Protein AF-R6M6C4-F1 (afdb_monomer_lite)

pLDDT: mean 79.67, std 14.78, range [31.53, 94.69]

Sequence (296 aa):
MKWSFASVGLIVLGLVGLSIIILFQNITTNNENDYYLLKEVTEASMIDAIDMDYYRESGELKIIKDKFVESFTRRFAESTVFASSNYTINYFDIMEEPPKVTVSINTGIGEYTIYQDTTDYHVANTLSAILEYYGKDGSKTSSSYIDGMPLVMKTFTKTYYSIPYSKDGKYSVKQPINLPEELEHKNIYDAQIFKVESKGSITEQGELLYALLNRDIDWTRSSTDSTNFNASNSGVDINNIQKNITVSNIKGRECLTADECRESDYWVEWDGTGNPGTVVLKLEITWRYKEYEYAE

Structure (mmCIF, N/CA/C/O backbone):
data_AF-R6M6C4-F1
#
_entry.id   AF-R6M6C4-F1
#
loop_
_atom_site.group_PDB
_atom_site.id
_atom_site.type_symbol
_atom_site.label_atom_id
_atom_site.label_alt_id
_atom_site.label_comp_id
_atom_site.label_asym_id
_atom_site.label_entity_id
_atom_site.label_seq_id
_atom_site.pdbx_PDB_ins_code
_atom_site.Cartn_x
_atom_site.Cartn_y
_atom_site.Cartn_z
_atom_site.occupancy
_atom_site.B_iso_or_equiv
_atom_site.auth_seq_id
_atom_site.auth_comp_id
_atom_site.auth_asym_id
_atom_site.auth_atom_id
_atom_site.pdbx_PDB_model_num
ATOM 1 N N . MET A 1 1 ? 47.928 33.437 -50.104 1.00 59.88 1 MET A N 1
ATOM 2 C CA . MET A 1 1 ? 46.940 32.353 -50.327 1.00 59.88 1 MET A CA 1
ATOM 3 C C . MET A 1 1 ? 47.113 31.150 -49.390 1.00 59.88 1 MET A C 1
ATOM 5 O O . MET A 1 1 ? 46.105 30.706 -48.869 1.00 59.88 1 MET A O 1
ATOM 9 N N . LYS A 1 2 ? 48.328 30.648 -49.090 1.00 59.25 2 LYS A N 1
ATOM 10 C CA . LYS A 1 2 ? 48.527 29.446 -48.236 1.00 59.25 2 LYS A CA 1
ATOM 11 C C . LYS A 1 2 ? 47.896 29.517 -46.830 1.00 59.25 2 LYS A C 1
ATOM 13 O O . LYS A 1 2 ? 47.289 28.552 -46.389 1.00 59.25 2 LYS A O 1
ATOM 18 N N . TRP A 1 3 ? 47.971 30.671 -46.167 1.00 67.50 3 TRP A N 1
ATOM 19 C CA . TRP A 1 3 ? 47.386 30.864 -44.832 1.00 67.50 3 TRP A CA 1
ATOM 20 C C . TRP A 1 3 ? 45.851 30.904 -44.826 1.00 67.50 3 TRP A C 1
ATOM 22 O O . TRP A 1 3 ? 45.235 30.503 -43.850 1.00 67.50 3 TRP A O 1
ATOM 32 N N . SER A 1 4 ? 45.229 31.309 -45.938 1.00 71.88 4 SER A N 1
ATOM 33 C CA . SER A 1 4 ? 43.767 31.341 -46.065 1.00 71.88 4 SER A CA 1
ATOM 34 C C . SER A 1 4 ? 43.177 29.931 -46.177 1.00 71.88 4 SER A C 1
ATOM 36 O O . SER A 1 4 ? 42.155 29.659 -45.556 1.00 71.88 4 SER A O 1
ATOM 38 N N . PHE A 1 5 ? 43.857 29.007 -46.866 1.00 75.69 5 PHE A N 1
ATOM 39 C CA . PHE A 1 5 ? 43.449 27.597 -46.910 1.00 75.69 5 PHE A CA 1
ATOM 40 C C . PHE A 1 5 ? 43.556 26.907 -45.544 1.00 75.69 5 PHE A C 1
ATOM 42 O O . PHE A 1 5 ? 42.688 26.113 -45.198 1.00 75.69 5 PHE A O 1
ATOM 49 N N . ALA A 1 6 ? 44.569 27.246 -44.740 1.00 77.69 6 ALA A N 1
ATOM 50 C CA . ALA A 1 6 ? 44.703 26.720 -43.381 1.00 77.69 6 ALA A CA 1
ATOM 51 C C . ALA A 1 6 ? 43.572 27.210 -42.456 1.00 77.69 6 ALA A C 1
ATOM 53 O O . ALA A 1 6 ? 43.001 26.417 -41.710 1.00 77.69 6 ALA A O 1
ATOM 54 N N . SER A 1 7 ? 43.198 28.492 -42.542 1.00 80.88 7 SER A N 1
ATOM 55 C CA . SER A 1 7 ? 42.077 29.045 -41.770 1.00 80.88 7 SER A CA 1
ATOM 56 C C . SER A 1 7 ? 40.732 28.428 -42.160 1.00 80.88 7 SER A C 1
ATOM 58 O O . SER A 1 7 ? 39.947 28.083 -41.283 1.00 80.88 7 SER A O 1
ATOM 60 N N . VAL A 1 8 ? 40.474 28.235 -43.458 1.00 83.69 8 VAL A N 1
ATOM 61 C CA . VAL A 1 8 ? 39.251 27.562 -43.932 1.00 83.69 8 VAL A CA 1
ATOM 62 C C . VAL A 1 8 ? 39.224 26.097 -43.484 1.00 83.69 8 VAL A C 1
ATOM 64 O O . VAL A 1 8 ? 38.193 25.628 -43.011 1.00 83.69 8 VAL A O 1
ATOM 67 N N . GLY A 1 9 ? 40.359 25.392 -43.547 1.00 83.31 9 GLY A N 1
ATOM 68 C CA . GLY A 1 9 ? 40.472 24.015 -43.058 1.00 83.31 9 GLY A CA 1
ATOM 69 C C . GLY A 1 9 ? 40.159 23.876 -41.564 1.00 83.31 9 GLY A C 1
ATOM 70 O O . GLY A 1 9 ? 39.451 22.950 -41.177 1.00 83.31 9 GLY A O 1
ATOM 71 N N . LEU A 1 10 ? 40.609 24.824 -40.734 1.00 86.06 10 LEU A N 1
ATOM 72 C CA . LEU A 1 10 ? 40.286 24.842 -39.301 1.00 86.06 10 LEU A CA 1
ATOM 73 C C . LEU A 1 10 ? 38.797 25.082 -39.026 1.00 86.06 10 LEU A C 1
ATOM 75 O O . LEU A 1 10 ? 38.242 24.447 -38.133 1.00 86.06 10 LEU A O 1
ATOM 79 N N . ILE A 1 11 ? 38.140 25.956 -39.794 1.00 87.50 11 ILE A N 1
ATOM 80 C CA . ILE A 1 11 ? 36.699 26.213 -39.645 1.00 87.50 11 ILE A CA 1
ATOM 81 C C . ILE A 1 11 ? 35.889 24.960 -39.996 1.00 87.50 11 ILE A C 1
ATOM 83 O O . ILE A 1 11 ? 34.997 24.578 -39.243 1.00 87.50 11 ILE A O 1
ATOM 87 N N . VAL A 1 12 ? 36.223 24.285 -41.100 1.00 85.94 12 VAL A N 1
ATOM 88 C CA . VAL A 1 12 ? 35.538 23.048 -41.510 1.00 85.94 12 VAL A CA 1
ATOM 89 C C . VAL A 1 12 ? 35.740 21.939 -40.476 1.00 85.94 12 VAL A C 1
ATOM 91 O O . VAL A 1 12 ? 34.775 21.278 -40.102 1.00 85.94 12 VAL A O 1
ATOM 94 N N . LEU A 1 13 ? 36.958 21.770 -39.952 1.00 86.12 13 LEU A N 1
ATOM 95 C CA . LEU A 1 13 ? 37.239 20.789 -38.899 1.00 86.12 13 LEU A CA 1
ATOM 96 C C . LEU A 1 13 ? 36.456 21.110 -37.616 1.00 86.12 13 LEU A C 1
ATOM 98 O O . LEU A 1 13 ? 35.888 20.207 -37.007 1.00 86.12 13 LEU A O 1
ATOM 102 N N . GLY A 1 14 ? 36.346 22.390 -37.249 1.00 87.44 14 GLY A N 1
ATOM 103 C CA . GLY A 1 14 ? 35.526 22.838 -36.122 1.00 87.44 14 GLY A CA 1
ATOM 104 C C . GLY A 1 14 ? 34.035 22.524 -36.291 1.00 87.44 14 GLY A C 1
ATOM 105 O O . GLY A 1 14 ? 33.404 22.052 -35.349 1.00 87.44 14 GLY A O 1
ATOM 106 N N . LEU A 1 15 ? 33.477 22.719 -37.491 1.00 86.06 15 LEU A N 1
ATOM 107 C CA . LEU A 1 15 ? 32.074 22.396 -37.788 1.00 86.06 15 LEU A CA 1
ATOM 108 C C . LEU A 1 15 ? 31.806 20.885 -37.773 1.00 86.06 15 LEU A C 1
ATOM 110 O O . LEU A 1 15 ? 30.786 20.446 -37.241 1.00 86.06 15 LEU A O 1
ATOM 114 N N . VAL A 1 16 ? 32.735 20.082 -38.299 1.00 86.94 16 VAL A N 1
ATOM 115 C CA . VAL A 1 16 ? 32.658 18.615 -38.215 1.00 86.94 16 VAL A CA 1
ATOM 116 C C . VAL A 1 16 ? 32.750 18.159 -36.756 1.00 86.94 16 VAL A C 1
ATOM 118 O O . VAL A 1 16 ? 31.936 17.350 -36.319 1.00 86.94 16 VAL A O 1
ATOM 121 N N . GLY A 1 17 ? 33.674 18.727 -35.975 1.00 86.94 17 GLY A N 1
ATOM 122 C CA . GLY A 1 17 ? 33.811 18.435 -34.547 1.00 86.94 17 GLY A CA 1
ATOM 123 C C . GLY A 1 17 ? 32.548 18.768 -33.748 1.00 86.94 17 GLY A C 1
ATOM 124 O O . GLY A 1 17 ? 32.097 17.949 -32.953 1.00 86.94 17 GLY A O 1
ATOM 125 N N . LEU A 1 18 ? 31.930 19.925 -34.004 1.00 87.06 18 LEU A N 1
ATOM 126 C CA . LEU A 1 18 ? 30.664 20.309 -33.374 1.00 87.06 18 LEU A CA 1
ATOM 127 C C . LEU A 1 18 ? 29.529 19.337 -33.730 1.00 87.06 18 LEU A C 1
ATOM 129 O O . LEU A 1 18 ? 28.765 18.942 -32.854 1.00 87.06 18 LEU A O 1
ATOM 133 N N . SER A 1 19 ? 29.453 18.917 -34.994 1.00 83.56 19 SER A N 1
ATOM 134 C CA . SER A 1 19 ? 28.438 17.963 -35.465 1.00 83.56 19 SER A CA 1
ATOM 135 C C . SER A 1 19 ? 28.568 16.609 -34.758 1.00 83.56 19 SER A C 1
ATOM 137 O O . SER A 1 19 ? 27.570 16.035 -34.329 1.00 83.56 19 SER A O 1
ATOM 139 N N . ILE A 1 20 ? 29.804 16.135 -34.562 1.00 85.19 20 ILE A N 1
ATOM 140 C CA . ILE A 1 20 ? 30.094 14.897 -33.826 1.00 85.19 20 ILE A CA 1
ATOM 141 C C . ILE A 1 20 ? 29.697 15.025 -32.347 1.00 85.19 20 ILE A C 1
ATOM 143 O O . ILE A 1 20 ? 29.110 14.100 -31.792 1.00 85.19 20 ILE A O 1
ATOM 147 N N . ILE A 1 21 ? 29.977 16.165 -31.705 1.00 88.81 21 ILE A N 1
ATOM 148 C CA . ILE A 1 21 ? 29.596 16.394 -30.301 1.00 88.81 21 ILE A CA 1
ATOM 149 C C . ILE A 1 21 ? 28.072 16.354 -30.137 1.00 88.81 21 ILE A C 1
ATOM 151 O O . ILE A 1 21 ? 27.583 15.689 -29.228 1.00 88.81 21 ILE A O 1
ATOM 155 N N . ILE A 1 22 ? 27.325 17.012 -31.029 1.00 85.62 22 ILE A N 1
ATOM 156 C CA . ILE A 1 22 ? 25.853 17.020 -30.989 1.00 85.62 22 ILE A CA 1
ATOM 157 C C . ILE A 1 22 ? 25.290 15.606 -31.193 1.00 85.62 22 ILE A C 1
ATOM 159 O O . ILE A 1 22 ? 24.347 15.221 -30.504 1.00 85.62 22 ILE A O 1
ATOM 163 N N . LEU A 1 23 ? 25.886 14.811 -32.089 1.00 84.56 23 LEU A N 1
ATOM 164 C CA . LEU A 1 23 ? 25.510 13.409 -32.280 1.00 84.56 23 LEU A CA 1
ATOM 165 C C . LEU A 1 23 ? 25.700 12.599 -30.990 1.00 84.56 23 LEU A C 1
ATOM 167 O O . LEU A 1 23 ? 24.763 11.952 -30.530 1.00 84.56 23 LEU A O 1
ATOM 171 N N . PHE A 1 24 ? 26.885 12.655 -30.374 1.00 84.38 24 PHE A N 1
ATOM 172 C CA . PHE A 1 24 ? 27.146 11.916 -29.134 1.00 84.38 24 PHE A CA 1
ATOM 173 C C . PHE A 1 24 ? 26.273 12.385 -27.970 1.00 84.38 24 PHE A C 1
ATOM 175 O O . PHE A 1 24 ? 25.841 11.558 -27.166 1.00 84.38 24 PHE A O 1
ATOM 182 N N . GLN A 1 25 ? 25.988 13.686 -27.887 1.00 85.38 25 GLN A N 1
ATOM 183 C CA . GLN A 1 25 ? 25.085 14.230 -26.881 1.00 85.38 25 GLN A CA 1
ATOM 184 C C . GLN A 1 25 ? 23.678 13.642 -27.041 1.00 85.38 25 GLN A C 1
ATOM 186 O O . GLN A 1 25 ? 23.130 13.119 -26.074 1.00 85.38 25 GLN A O 1
ATOM 191 N N . ASN A 1 26 ? 23.135 13.630 -28.261 1.00 81.69 26 ASN A N 1
ATOM 192 C CA . ASN A 1 26 ? 21.815 13.057 -28.515 1.00 81.69 26 ASN A CA 1
ATOM 193 C C . ASN A 1 26 ? 21.784 11.534 -28.331 1.00 81.69 26 ASN A C 1
ATOM 195 O O . ASN A 1 26 ? 20.814 11.035 -27.768 1.00 81.69 26 ASN A O 1
ATOM 199 N N . ILE A 1 27 ? 22.829 10.793 -28.721 1.00 83.38 27 ILE A N 1
ATOM 200 C CA . ILE A 1 27 ? 22.930 9.351 -28.424 1.00 83.38 27 ILE A CA 1
ATOM 201 C C . ILE A 1 27 ? 22.866 9.121 -26.912 1.00 83.38 27 ILE A C 1
ATOM 203 O O . ILE A 1 27 ? 22.074 8.306 -26.453 1.00 83.38 27 ILE A O 1
ATOM 207 N N . THR A 1 28 ? 23.678 9.845 -26.139 1.00 83.62 28 THR A N 1
ATOM 208 C CA . THR A 1 28 ? 23.794 9.631 -24.689 1.00 83.62 28 THR A CA 1
ATOM 209 C C . THR A 1 28 ? 22.485 9.964 -23.976 1.00 83.62 28 THR A C 1
ATOM 211 O O . THR A 1 28 ? 21.986 9.151 -23.206 1.00 83.62 28 THR A O 1
ATOM 214 N N . THR A 1 29 ? 21.886 11.119 -24.279 1.00 83.00 29 THR A N 1
ATOM 215 C CA . THR A 1 29 ? 20.640 11.556 -23.635 1.00 83.00 29 THR A CA 1
ATOM 216 C C . THR A 1 29 ? 19.452 10.656 -23.977 1.00 83.00 29 THR A C 1
ATOM 218 O O . THR A 1 29 ? 18.694 10.305 -23.076 1.00 83.00 29 THR A O 1
ATOM 221 N N . ASN A 1 30 ? 19.287 10.251 -25.244 1.00 81.94 30 ASN A N 1
ATOM 222 C CA . ASN A 1 30 ? 18.208 9.327 -25.612 1.00 81.94 30 ASN A CA 1
ATOM 223 C C . ASN A 1 30 ? 18.427 7.948 -24.985 1.00 81.94 30 ASN A C 1
ATOM 225 O O . ASN A 1 30 ? 17.491 7.376 -24.441 1.00 81.94 30 ASN A O 1
ATOM 229 N N . ASN A 1 31 ? 19.667 7.448 -24.988 1.00 84.75 31 ASN A N 1
ATOM 230 C CA . ASN A 1 31 ? 19.992 6.155 -24.399 1.00 84.75 31 ASN A CA 1
ATOM 231 C C . ASN A 1 31 ? 19.657 6.081 -22.904 1.00 84.75 31 ASN A C 1
ATOM 233 O O . ASN A 1 31 ? 19.074 5.096 -22.463 1.00 84.75 31 ASN A O 1
ATOM 237 N N . GLU A 1 32 ? 20.019 7.108 -22.132 1.00 84.88 32 GLU A N 1
ATOM 238 C CA . GLU A 1 32 ? 19.712 7.163 -20.700 1.00 84.88 32 GLU A CA 1
ATOM 239 C C . GLU A 1 32 ? 18.204 7.218 -20.452 1.00 84.88 32 GLU A C 1
ATOM 241 O O . GLU A 1 32 ? 17.687 6.414 -19.678 1.00 84.88 32 GLU A O 1
ATOM 246 N N . ASN A 1 33 ? 17.490 8.119 -21.133 1.00 84.81 33 ASN A N 1
ATOM 247 C CA . ASN A 1 33 ? 16.041 8.258 -20.983 1.00 84.81 33 ASN A CA 1
ATOM 248 C C . ASN A 1 33 ? 15.312 6.947 -21.322 1.00 84.81 33 ASN A C 1
ATOM 250 O O . ASN A 1 33 ? 14.567 6.415 -20.499 1.00 84.81 33 ASN A O 1
ATOM 254 N N . ASP A 1 34 ? 15.611 6.372 -22.487 1.00 86.50 34 ASP A N 1
ATOM 255 C CA . ASP A 1 34 ? 15.006 5.123 -22.945 1.00 86.50 34 ASP A CA 1
ATOM 256 C C . ASP A 1 34 ? 15.330 3.947 -22.014 1.00 86.50 34 ASP A C 1
ATOM 258 O O . ASP A 1 34 ? 14.481 3.084 -21.797 1.00 86.50 34 ASP A O 1
ATOM 262 N N . TYR A 1 35 ? 16.536 3.899 -21.439 1.00 89.12 35 TYR A N 1
ATOM 263 C CA . TYR A 1 35 ? 16.910 2.862 -20.479 1.00 89.12 35 TYR A CA 1
ATOM 264 C C . TYR A 1 35 ? 16.089 2.949 -19.186 1.00 89.12 35 TYR A C 1
ATOM 266 O O . TYR A 1 35 ? 15.578 1.928 -18.720 1.00 89.12 35 TYR A O 1
ATOM 274 N N . TYR A 1 36 ? 15.939 4.147 -18.608 1.00 90.62 36 TYR A N 1
ATOM 275 C CA . TYR A 1 36 ? 15.126 4.330 -17.401 1.00 90.62 36 TYR A CA 1
ATOM 276 C C . TYR A 1 36 ? 13.659 4.015 -17.666 1.00 90.62 36 TYR A C 1
ATOM 278 O O . TYR A 1 36 ? 13.042 3.286 -16.890 1.00 90.62 36 TYR A O 1
ATOM 286 N N . LEU A 1 37 ? 13.139 4.467 -18.806 1.00 89.94 37 LEU A N 1
ATOM 287 C CA . LEU A 1 37 ? 11.781 4.150 -19.211 1.00 89.94 37 LEU A CA 1
ATOM 288 C C . LEU A 1 37 ? 11.579 2.638 -19.387 1.00 89.94 37 LEU A C 1
ATOM 290 O O . LEU A 1 37 ? 10.610 2.078 -18.875 1.00 89.94 37 LEU A O 1
ATOM 294 N N . LEU A 1 38 ? 12.499 1.961 -20.083 1.00 91.44 38 LEU A N 1
ATOM 295 C CA . LEU A 1 38 ? 12.459 0.509 -20.255 1.00 91.44 38 LEU A CA 1
ATOM 296 C C . LEU A 1 38 ? 12.440 -0.201 -18.902 1.00 91.44 38 LEU A C 1
ATOM 298 O O . LEU A 1 38 ? 11.676 -1.148 -18.726 1.00 91.44 38 LEU A O 1
ATOM 302 N N . LYS A 1 39 ? 13.263 0.255 -17.956 1.00 91.75 39 LYS A N 1
ATOM 303 C CA . LYS A 1 39 ? 13.334 -0.305 -16.609 1.00 91.75 39 LYS A CA 1
ATOM 304 C C . LYS A 1 39 ? 12.005 -0.173 -15.868 1.00 91.75 39 LYS A C 1
ATOM 306 O O . LYS A 1 39 ? 11.435 -1.195 -15.498 1.00 91.75 39 LYS A O 1
ATOM 311 N N . GLU A 1 40 ? 11.496 1.045 -15.712 1.00 90.38 40 GLU A N 1
ATOM 312 C CA . GLU A 1 40 ? 10.267 1.319 -14.954 1.00 90.38 40 GLU A CA 1
ATOM 313 C C . GLU A 1 40 ? 9.055 0.598 -15.553 1.00 90.38 40 GLU A C 1
ATOM 315 O O . GLU A 1 40 ? 8.252 -0.010 -14.842 1.00 90.38 40 GLU A O 1
ATOM 320 N N . VAL A 1 41 ? 8.940 0.609 -16.885 1.00 92.31 41 VAL A N 1
ATOM 321 C CA . VAL A 1 41 ? 7.856 -0.091 -17.574 1.00 92.31 41 VAL A CA 1
ATOM 322 C C . VAL A 1 41 ? 7.992 -1.602 -17.412 1.00 92.31 41 VAL A C 1
ATOM 324 O O . VAL A 1 41 ? 6.982 -2.265 -17.181 1.00 92.31 41 VAL A O 1
ATOM 327 N N . THR A 1 42 ? 9.203 -2.163 -17.500 1.00 92.62 42 THR A N 1
ATOM 328 C CA . THR A 1 42 ? 9.419 -3.607 -17.312 1.00 92.62 42 THR A CA 1
ATOM 329 C C . THR A 1 42 ? 9.043 -4.035 -15.899 1.00 92.62 42 THR A C 1
ATOM 331 O O . THR A 1 42 ? 8.244 -4.957 -15.759 1.00 92.62 42 THR A O 1
ATOM 334 N N . GLU A 1 43 ? 9.552 -3.350 -14.873 1.00 89.94 43 GLU A N 1
ATOM 335 C CA . GLU A 1 43 ? 9.265 -3.654 -13.464 1.00 89.94 43 GLU A CA 1
ATOM 336 C C . GLU A 1 43 ? 7.759 -3.642 -13.209 1.00 89.94 43 GLU A C 1
ATOM 338 O O . GLU A 1 43 ? 7.170 -4.645 -12.803 1.00 89.94 43 GLU A O 1
ATOM 343 N N . ALA A 1 44 ? 7.095 -2.548 -13.565 1.00 89.25 44 ALA A N 1
ATOM 344 C CA . ALA A 1 44 ? 5.687 -2.399 -13.260 1.00 89.25 44 ALA A CA 1
ATOM 345 C C . ALA A 1 44 ? 4.779 -3.312 -14.116 1.00 89.25 44 ALA A C 1
ATOM 347 O O . ALA A 1 44 ? 3.713 -3.728 -13.664 1.00 89.25 44 ALA A O 1
ATOM 348 N N . SER A 1 45 ? 5.212 -3.695 -15.324 1.00 92.44 45 SER A N 1
ATOM 349 C CA . SER A 1 45 ? 4.504 -4.692 -16.144 1.00 92.44 45 SER A CA 1
ATOM 350 C C . SER A 1 45 ? 4.681 -6.114 -15.621 1.00 92.44 45 SER A C 1
ATOM 352 O O . SER A 1 45 ? 3.771 -6.928 -15.764 1.00 92.44 45 SER A O 1
ATOM 354 N N . MET A 1 46 ? 5.832 -6.437 -15.021 1.00 90.75 46 MET A N 1
ATOM 355 C CA . MET A 1 46 ? 6.044 -7.735 -14.377 1.00 90.75 46 MET A CA 1
ATOM 356 C C . MET A 1 46 ? 5.160 -7.889 -13.140 1.00 90.75 46 MET A C 1
ATOM 358 O O . MET A 1 46 ? 4.596 -8.963 -12.954 1.00 90.75 46 MET A O 1
ATOM 362 N N . ILE A 1 47 ? 4.984 -6.823 -12.351 1.00 88.75 47 ILE A N 1
ATOM 363 C CA . ILE A 1 47 ? 4.084 -6.813 -11.187 1.00 88.75 47 ILE A CA 1
ATOM 364 C C . ILE A 1 47 ? 2.623 -7.026 -11.606 1.00 88.75 47 ILE A C 1
ATOM 366 O O . ILE A 1 47 ? 1.941 -7.890 -11.057 1.00 88.75 47 ILE A O 1
ATOM 370 N N . ASP A 1 48 ? 2.149 -6.312 -12.629 1.00 88.00 48 ASP A N 1
ATOM 371 C CA . ASP A 1 48 ? 0.792 -6.494 -13.169 1.00 88.00 48 ASP A CA 1
ATOM 372 C C . ASP A 1 48 ? 0.545 -7.903 -13.729 1.00 88.00 48 ASP A C 1
ATOM 374 O O . ASP A 1 48 ? -0.589 -8.391 -13.761 1.00 88.00 48 ASP A O 1
ATOM 378 N N . ALA A 1 49 ? 1.600 -8.541 -14.235 1.00 92.12 49 ALA A N 1
ATOM 379 C CA . ALA A 1 49 ? 1.524 -9.852 -14.857 1.00 92.12 49 ALA A CA 1
ATOM 380 C C . ALA A 1 49 ? 1.506 -11.006 -13.849 1.00 92.12 49 ALA A C 1
ATOM 382 O O . ALA A 1 49 ? 1.326 -12.147 -14.279 1.00 92.12 49 ALA A O 1
ATOM 383 N N . ILE A 1 50 ? 1.677 -10.743 -12.548 1.00 89.62 50 ILE A N 1
ATOM 384 C CA . ILE A 1 50 ? 1.670 -11.776 -11.507 1.00 89.62 50 ILE A CA 1
ATOM 385 C C . ILE A 1 50 ? 0.335 -12.528 -11.518 1.00 89.62 50 ILE A C 1
ATOM 387 O O . ILE A 1 50 ? -0.756 -11.946 -11.497 1.00 89.62 50 ILE A O 1
ATOM 391 N N . ASP A 1 51 ? 0.428 -13.854 -11.527 1.00 87.69 51 ASP A N 1
ATOM 392 C CA . ASP A 1 51 ? -0.709 -14.734 -11.309 1.00 87.69 51 ASP A CA 1
ATOM 393 C C . ASP A 1 51 ? -1.028 -14.797 -9.812 1.00 87.69 51 ASP A C 1
ATOM 395 O O . ASP A 1 51 ? -0.493 -15.618 -9.067 1.00 87.69 51 ASP A O 1
ATOM 399 N N . MET A 1 52 ? -1.891 -13.884 -9.364 1.00 79.19 52 MET A N 1
ATOM 400 C CA . MET A 1 52 ? -2.291 -13.803 -7.960 1.00 79.19 52 MET A CA 1
ATOM 401 C C . MET A 1 52 ? -3.044 -15.050 -7.493 1.00 79.19 52 MET A C 1
ATOM 403 O O . MET A 1 52 ? -2.940 -15.403 -6.323 1.00 79.19 52 MET A O 1
ATOM 407 N N . ASP A 1 53 ? -3.782 -15.732 -8.371 1.00 77.69 53 ASP A N 1
ATOM 408 C CA . ASP A 1 53 ? -4.520 -16.938 -7.989 1.00 77.69 53 ASP A CA 1
ATOM 409 C C . ASP A 1 53 ? -3.544 -18.103 -7.765 1.00 77.69 53 ASP A C 1
ATOM 411 O O . ASP A 1 53 ? -3.588 -18.756 -6.721 1.00 77.69 53 ASP A O 1
ATOM 415 N N . TYR A 1 54 ? -2.583 -18.289 -8.677 1.00 77.50 54 TYR A N 1
ATOM 416 C CA . TYR A 1 54 ? -1.514 -19.280 -8.511 1.00 77.50 54 TYR A CA 1
ATOM 417 C C . TYR A 1 54 ? -0.628 -18.985 -7.297 1.00 77.50 54 TYR A C 1
ATOM 419 O O . TYR A 1 54 ? -0.257 -19.898 -6.554 1.00 77.50 54 TYR A O 1
ATOM 427 N N . TYR A 1 55 ? -0.304 -17.711 -7.073 1.00 74.12 55 TYR A N 1
ATOM 428 C CA . TYR A 1 55 ? 0.518 -17.288 -5.946 1.00 74.12 55 TYR A CA 1
ATOM 429 C C . TYR A 1 55 ? -0.160 -17.568 -4.601 1.00 74.12 55 TYR A C 1
ATOM 431 O O . TYR A 1 55 ? 0.493 -18.041 -3.675 1.00 74.12 55 TYR A O 1
ATOM 439 N N . ARG A 1 56 ? -1.478 -17.367 -4.511 1.00 67.88 56 ARG A N 1
ATOM 440 C CA . ARG A 1 56 ? -2.270 -17.688 -3.317 1.00 67.88 56 ARG A CA 1
ATOM 441 C C . ARG A 1 56 ? -2.301 -19.189 -3.031 1.00 67.88 56 ARG A C 1
ATOM 443 O O . ARG A 1 56 ? -2.082 -19.609 -1.905 1.00 67.88 56 ARG A O 1
ATOM 450 N N . GLU A 1 57 ? -2.497 -20.024 -4.049 1.00 70.38 57 GLU A N 1
ATOM 451 C CA . GLU A 1 57 ? -2.590 -21.479 -3.851 1.00 70.38 57 GLU A CA 1
ATOM 452 C C . GLU A 1 57 ? -1.239 -22.156 -3.564 1.00 70.38 57 GLU A C 1
ATOM 454 O O . GLU A 1 57 ? -1.164 -23.084 -2.753 1.00 70.38 57 GLU A O 1
ATOM 459 N N . SER A 1 58 ? -0.172 -21.724 -4.243 1.00 70.19 58 SER A N 1
ATOM 460 C CA . SER A 1 58 ? 1.137 -22.395 -4.214 1.00 70.19 58 SER A CA 1
ATOM 461 C C . SER A 1 58 ? 2.181 -21.691 -3.340 1.00 70.19 58 SER A C 1
ATOM 463 O O . SER A 1 58 ? 3.129 -22.333 -2.878 1.00 70.19 58 SER A O 1
ATOM 465 N N . GLY A 1 59 ? 2.030 -20.383 -3.107 1.00 67.44 59 GLY A N 1
ATOM 466 C CA . GLY A 1 59 ? 3.068 -19.524 -2.532 1.00 67.44 59 GLY A CA 1
ATOM 467 C C . GLY A 1 59 ? 4.264 -19.284 -3.464 1.00 67.44 59 GLY A C 1
ATOM 468 O O . GLY A 1 59 ? 5.279 -18.742 -3.023 1.00 67.44 59 GLY A O 1
ATOM 469 N N . GLU A 1 60 ? 4.195 -19.711 -4.729 1.00 72.81 60 GLU A N 1
ATOM 470 C CA . GLU A 1 60 ? 5.254 -19.537 -5.724 1.00 72.81 60 GLU A CA 1
ATOM 471 C C . GLU A 1 60 ? 4.901 -18.426 -6.712 1.00 72.81 60 GLU A C 1
ATOM 473 O O . GLU A 1 60 ? 3.759 -18.282 -7.149 1.00 72.81 60 GLU A O 1
ATOM 478 N N . LEU A 1 61 ? 5.899 -17.613 -7.060 1.00 79.12 61 LEU A N 1
ATOM 479 C CA . LEU A 1 61 ? 5.720 -16.540 -8.026 1.00 79.12 61 LEU A CA 1
ATOM 480 C C . LEU A 1 61 ? 5.681 -17.093 -9.443 1.00 79.12 61 LEU A C 1
ATOM 482 O O . LEU A 1 61 ? 6.609 -17.769 -9.891 1.00 79.12 61 LEU A O 1
ATOM 486 N N . LYS A 1 62 ? 4.643 -16.690 -10.163 1.00 87.00 62 LYS A N 1
ATOM 487 C CA . LYS A 1 62 ? 4.469 -16.952 -11.581 1.00 87.00 62 LYS A CA 1
ATOM 488 C C . LYS A 1 62 ? 3.914 -15.704 -12.254 1.00 87.00 62 LYS A C 1
ATOM 490 O O . LYS A 1 62 ? 3.040 -15.044 -11.694 1.00 87.00 62 LYS A O 1
ATOM 495 N N . ILE A 1 63 ? 4.398 -15.390 -13.452 1.00 91.75 63 ILE A N 1
ATOM 496 C CA . ILE A 1 63 ? 3.796 -14.355 -14.306 1.00 91.75 63 ILE A CA 1
ATOM 497 C C . ILE A 1 63 ? 3.038 -14.992 -15.468 1.00 91.75 63 ILE A C 1
ATOM 499 O O . ILE A 1 63 ? 3.437 -16.034 -15.979 1.00 91.75 63 ILE A O 1
ATOM 503 N N . ILE A 1 64 ? 1.967 -14.345 -15.916 1.00 93.25 64 ILE A N 1
ATOM 504 C CA . ILE A 1 64 ? 1.241 -14.724 -17.130 1.00 93.25 64 ILE A CA 1
ATOM 505 C C . ILE A 1 64 ? 1.859 -13.961 -18.296 1.00 93.25 64 ILE A C 1
ATOM 507 O O . ILE A 1 64 ? 1.769 -12.730 -18.362 1.00 93.25 64 ILE A O 1
ATOM 511 N N . LYS A 1 65 ? 2.458 -14.690 -19.242 1.00 92.75 65 LYS A N 1
ATOM 512 C CA . LYS A 1 65 ? 3.174 -14.097 -20.380 1.00 92.75 65 LYS A CA 1
ATOM 513 C C . LYS A 1 65 ? 2.326 -13.094 -21.167 1.00 92.75 65 LYS A C 1
ATOM 515 O O . LYS A 1 65 ? 2.808 -12.012 -21.496 1.00 92.75 65 LYS A O 1
ATOM 520 N N . ASP A 1 66 ? 1.071 -13.432 -21.446 1.00 93.62 66 ASP A N 1
ATOM 521 C CA . ASP A 1 66 ? 0.187 -12.580 -22.248 1.00 93.62 66 ASP A CA 1
ATOM 522 C C . ASP A 1 66 ? -0.151 -11.265 -21.530 1.00 93.62 66 ASP A C 1
ATOM 524 O O . ASP A 1 66 ? -0.117 -10.201 -22.149 1.00 93.62 66 ASP A O 1
ATOM 528 N N . LYS A 1 67 ? -0.375 -11.313 -20.206 1.00 93.44 67 LYS A N 1
ATOM 529 C CA . LYS A 1 67 ? -0.606 -10.110 -19.388 1.00 93.44 67 LYS A CA 1
ATOM 530 C C . LYS A 1 67 ? 0.625 -9.209 -19.355 1.00 93.44 67 LYS A C 1
ATOM 532 O O . LYS A 1 67 ? 0.483 -7.990 -19.420 1.00 93.44 67 LYS A O 1
ATOM 537 N N . PHE A 1 68 ? 1.821 -9.798 -19.286 1.00 94.56 68 PHE A N 1
ATOM 538 C CA . PHE A 1 68 ? 3.066 -9.036 -19.350 1.00 94.56 68 PHE A CA 1
ATOM 539 C C . PHE A 1 68 ? 3.194 -8.291 -20.681 1.00 94.56 68 PHE A C 1
ATOM 541 O O . PHE A 1 68 ? 3.415 -7.085 -20.679 1.00 94.56 68 PHE A O 1
ATOM 548 N N . VAL A 1 69 ? 3.014 -8.981 -21.812 1.00 94.69 69 VAL A N 1
ATOM 549 C CA . VAL A 1 69 ? 3.132 -8.365 -23.145 1.00 94.69 69 VAL A CA 1
ATOM 550 C C . VAL A 1 69 ? 2.094 -7.258 -23.339 1.00 94.69 69 VAL A C 1
ATOM 552 O O . VAL A 1 69 ? 2.426 -6.201 -23.878 1.00 94.69 69 VAL A O 1
ATOM 555 N N . GLU A 1 70 ? 0.856 -7.464 -22.884 1.00 93.25 70 GLU A N 1
ATOM 556 C CA . GLU A 1 70 ? -0.195 -6.444 -22.935 1.00 93.25 70 GLU A CA 1
ATOM 557 C C . GLU A 1 70 ? 0.164 -5.219 -22.086 1.00 93.25 70 GLU A C 1
ATOM 559 O O . GLU A 1 70 ? 0.177 -4.097 -22.600 1.00 93.25 70 GLU A O 1
ATOM 564 N N . SER A 1 71 ? 0.477 -5.430 -20.802 1.00 92.69 71 SER A N 1
ATOM 565 C CA . SER A 1 71 ? 0.755 -4.331 -19.874 1.00 92.69 71 SER A CA 1
ATOM 566 C C . SER A 1 71 ? 2.009 -3.562 -20.289 1.00 92.69 71 SER A C 1
ATOM 568 O O . SER A 1 71 ? 1.972 -2.332 -20.344 1.00 92.69 71 SER A O 1
ATOM 570 N N . PHE A 1 72 ? 3.065 -4.269 -20.709 1.00 94.12 72 PHE A N 1
ATOM 571 C CA . PHE A 1 72 ? 4.290 -3.658 -21.218 1.00 94.12 72 PHE A CA 1
ATOM 572 C C . PHE A 1 72 ? 4.021 -2.823 -22.462 1.00 94.12 72 PHE A C 1
ATOM 574 O O . PHE A 1 72 ? 4.371 -1.646 -22.495 1.00 94.12 72 PHE A O 1
ATOM 581 N N . THR A 1 73 ? 3.372 -3.398 -23.480 1.00 91.94 73 THR A N 1
ATOM 582 C CA . THR A 1 73 ? 3.121 -2.680 -24.739 1.00 91.94 73 THR A CA 1
ATOM 583 C C . THR A 1 73 ? 2.268 -1.436 -24.491 1.00 91.94 73 THR A C 1
ATOM 585 O O . THR A 1 73 ? 2.567 -0.379 -25.043 1.00 91.94 73 THR A O 1
ATOM 588 N N . ARG A 1 74 ? 1.243 -1.530 -23.630 1.00 91.56 74 ARG A N 1
ATOM 589 C CA . ARG A 1 74 ? 0.392 -0.391 -23.258 1.00 91.56 74 ARG A CA 1
ATOM 590 C C . ARG A 1 74 ? 1.186 0.700 -22.541 1.00 91.56 74 ARG A C 1
ATOM 592 O O . ARG A 1 74 ? 1.196 1.835 -23.006 1.00 91.56 74 ARG A O 1
ATOM 599 N N . ARG A 1 75 ? 1.871 0.359 -21.444 1.00 90.62 75 ARG A N 1
ATOM 600 C CA . ARG A 1 75 ? 2.635 1.315 -20.622 1.00 90.62 75 ARG A CA 1
ATOM 601 C C . ARG A 1 75 ? 3.769 1.958 -21.421 1.00 90.62 75 ARG A C 1
ATOM 603 O O . ARG A 1 75 ? 3.964 3.166 -21.352 1.00 90.62 75 ARG A O 1
ATOM 610 N N . PHE A 1 76 ? 4.482 1.172 -22.228 1.00 89.19 76 PHE A N 1
ATOM 611 C CA . PHE A 1 76 ? 5.559 1.685 -23.070 1.00 89.19 76 PHE A CA 1
ATOM 612 C C . PHE A 1 76 ? 5.031 2.634 -24.151 1.00 89.19 76 PHE A C 1
ATOM 614 O O . PHE A 1 76 ? 5.608 3.697 -24.379 1.00 89.19 76 PHE A O 1
ATOM 621 N N . ALA A 1 77 ? 3.912 2.286 -24.796 1.00 86.94 77 ALA A N 1
ATOM 622 C CA . ALA A 1 77 ? 3.271 3.167 -25.765 1.00 86.94 77 ALA A CA 1
ATOM 623 C C . ALA A 1 77 ? 2.824 4.480 -25.107 1.00 86.94 77 ALA A C 1
ATOM 625 O O . ALA A 1 77 ? 3.179 5.539 -25.611 1.00 86.94 77 ALA A O 1
ATOM 626 N N . GLU A 1 78 ? 2.126 4.430 -23.966 1.00 85.19 78 GLU A N 1
ATOM 627 C CA . GLU A 1 78 ? 1.654 5.611 -23.222 1.00 85.19 78 GLU A CA 1
ATOM 628 C C . GLU A 1 78 ? 2.791 6.572 -22.847 1.00 85.19 78 GLU A C 1
ATOM 630 O O . GLU A 1 78 ? 2.666 7.782 -23.048 1.00 85.19 78 GLU A O 1
ATOM 635 N N . SER A 1 79 ? 3.926 6.043 -22.389 1.00 81.00 79 SER A N 1
ATOM 636 C CA . SER A 1 79 ? 5.094 6.851 -22.034 1.00 81.00 79 SER A CA 1
ATOM 637 C C . SER A 1 79 ? 5.828 7.450 -23.239 1.00 81.00 79 SER A C 1
ATOM 639 O O . SER A 1 79 ? 6.515 8.460 -23.098 1.00 81.00 79 SER A O 1
ATOM 641 N N . THR A 1 80 ? 5.675 6.864 -24.433 1.00 76.00 80 THR A N 1
ATOM 642 C CA . THR A 1 80 ? 6.354 7.307 -25.666 1.00 76.00 80 THR A CA 1
ATOM 643 C C . THR A 1 80 ? 5.458 8.098 -26.626 1.00 76.00 80 THR A C 1
ATOM 645 O O . THR A 1 80 ? 5.983 8.694 -27.568 1.00 76.00 80 THR A O 1
ATOM 648 N N . VAL A 1 81 ? 4.139 8.205 -26.379 1.00 61.09 81 VAL A N 1
ATOM 649 C CA . VAL A 1 81 ? 3.183 8.954 -27.237 1.00 61.09 81 VAL A CA 1
ATOM 650 C C . VAL A 1 81 ? 3.640 10.392 -27.509 1.00 61.09 81 VAL A C 1
ATOM 652 O O . VAL A 1 81 ? 3.399 10.930 -28.589 1.00 61.09 81 VAL A O 1
ATOM 655 N N . PHE A 1 82 ? 4.333 11.021 -26.560 1.00 55.41 82 PHE A N 1
ATOM 656 C CA . PHE A 1 82 ? 4.794 12.404 -26.693 1.00 55.41 82 PHE A CA 1
ATOM 657 C C . PHE A 1 82 ? 6.127 12.553 -27.448 1.00 55.41 82 PHE A C 1
ATOM 659 O O . PHE A 1 82 ? 6.479 13.668 -27.829 1.00 55.41 82 PHE A O 1
ATOM 666 N N . ALA A 1 83 ? 6.863 11.462 -27.692 1.00 60.91 83 ALA A N 1
ATOM 667 C CA . ALA A 1 83 ? 8.243 11.507 -28.180 1.00 60.91 83 ALA A CA 1
ATOM 668 C C . ALA A 1 83 ? 8.388 11.561 -29.716 1.00 60.91 83 ALA A C 1
ATOM 670 O O . ALA A 1 83 ? 9.468 11.869 -30.201 1.00 60.91 83 ALA A O 1
ATOM 671 N N . SER A 1 84 ? 7.327 11.324 -30.504 1.00 57.12 84 SER A N 1
ATOM 672 C CA . SER A 1 84 ? 7.364 11.320 -31.990 1.00 57.12 84 SER A CA 1
ATOM 673 C C . SER A 1 84 ? 8.428 10.402 -32.631 1.00 57.12 84 SER A C 1
ATOM 675 O O . SER A 1 84 ? 8.714 10.534 -33.821 1.00 57.12 84 SER A O 1
ATOM 677 N N . SER A 1 85 ? 8.993 9.464 -31.867 1.00 67.06 85 SER A N 1
ATOM 678 C CA . SER A 1 85 ? 10.013 8.513 -32.319 1.00 67.06 85 SER A CA 1
ATOM 679 C C . SER A 1 85 ? 9.393 7.147 -32.597 1.00 67.06 85 SER A C 1
ATOM 681 O O . SER A 1 85 ? 8.493 6.696 -31.887 1.00 67.06 85 SER A O 1
ATOM 683 N N . ASN A 1 86 ? 9.887 6.465 -33.631 1.00 76.94 86 ASN A N 1
ATOM 684 C CA . ASN A 1 86 ? 9.472 5.101 -33.942 1.00 76.94 86 ASN A CA 1
ATOM 685 C C . ASN A 1 86 ? 10.251 4.121 -33.060 1.00 76.94 86 ASN A C 1
ATOM 687 O O . ASN A 1 86 ? 11.456 3.947 -33.242 1.00 76.94 86 ASN A O 1
ATOM 691 N N . TYR A 1 87 ? 9.552 3.461 -32.139 1.00 84.75 87 TYR A N 1
ATOM 692 C CA . TYR A 1 87 ? 10.124 2.415 -31.297 1.00 84.75 87 TYR A CA 1
ATOM 693 C C . TYR A 1 87 ? 9.790 1.027 -31.843 1.00 84.75 87 TYR A C 1
ATOM 695 O O . TYR A 1 87 ? 8.641 0.728 -32.170 1.00 84.75 87 TYR A O 1
ATOM 703 N N . THR A 1 88 ? 10.793 0.153 -31.898 1.00 86.69 88 THR A N 1
ATOM 704 C CA . THR A 1 88 ? 10.601 -1.282 -32.143 1.00 86.69 88 THR A CA 1
ATOM 705 C C . THR A 1 88 ? 10.833 -2.047 -30.847 1.00 86.69 88 THR A C 1
ATOM 707 O O . THR A 1 88 ? 11.950 -2.040 -30.329 1.00 86.69 88 THR A O 1
ATOM 710 N N . ILE A 1 89 ? 9.793 -2.715 -30.345 1.00 89.19 89 ILE A N 1
ATOM 711 C CA . ILE A 1 89 ? 9.847 -3.549 -29.138 1.00 89.19 89 ILE A CA 1
ATOM 712 C C . ILE A 1 89 ? 10.114 -5.001 -29.548 1.00 89.19 89 ILE A C 1
ATOM 714 O O . ILE A 1 89 ? 9.376 -5.568 -30.353 1.00 89.19 89 ILE A O 1
ATOM 718 N N . ASN A 1 90 ? 11.144 -5.613 -28.970 1.00 90.81 90 ASN A N 1
ATOM 719 C CA . ASN A 1 90 ? 11.497 -7.014 -29.164 1.00 90.81 90 ASN A CA 1
ATOM 720 C C . ASN A 1 90 ? 11.452 -7.758 -27.828 1.00 90.81 90 ASN A C 1
ATOM 722 O O . ASN A 1 90 ? 12.171 -7.415 -26.890 1.00 90.81 90 ASN A O 1
ATOM 726 N N . TYR A 1 91 ? 10.645 -8.814 -27.764 1.00 92.00 91 TYR A N 1
ATOM 727 C CA . TYR A 1 91 ? 10.603 -9.736 -26.632 1.00 92.00 91 TYR A CA 1
ATOM 728 C C . TYR A 1 91 ? 11.497 -10.939 -26.941 1.00 92.00 91 TYR A C 1
ATOM 730 O O . TYR A 1 91 ? 11.212 -11.692 -27.872 1.00 92.00 91 TYR A O 1
ATOM 738 N N . PHE A 1 92 ? 12.582 -11.115 -26.187 1.00 89.00 92 PHE A N 1
ATOM 739 C CA . PHE A 1 92 ? 13.537 -12.204 -26.418 1.00 89.00 92 PHE A CA 1
ATOM 740 C C . PHE A 1 92 ? 13.198 -13.456 -25.623 1.00 89.00 92 PHE A C 1
ATOM 742 O O . PHE A 1 92 ? 13.228 -14.562 -26.157 1.00 89.00 92 PHE A O 1
ATOM 749 N N . ASP A 1 93 ? 12.893 -13.274 -24.344 1.00 87.81 93 ASP A N 1
ATOM 750 C CA . ASP A 1 93 ? 12.607 -14.364 -23.426 1.00 87.81 93 ASP A CA 1
ATOM 751 C C . ASP A 1 93 ? 11.539 -13.902 -22.440 1.00 87.81 93 ASP A C 1
ATOM 753 O O . ASP A 1 93 ? 11.622 -12.796 -21.909 1.00 87.81 93 ASP A O 1
ATOM 757 N N . ILE A 1 94 ? 10.514 -14.724 -22.245 1.00 90.88 94 ILE A N 1
ATOM 758 C CA . ILE A 1 94 ? 9.482 -14.523 -21.228 1.00 90.88 94 ILE A CA 1
ATOM 759 C C . ILE A 1 94 ? 9.220 -15.900 -20.636 1.00 90.88 94 ILE A C 1
ATOM 761 O O . ILE A 1 94 ? 8.548 -16.733 -21.254 1.00 90.88 94 ILE A O 1
ATOM 765 N N . MET A 1 95 ? 9.797 -16.131 -19.464 1.00 87.88 95 MET A N 1
ATOM 766 C CA . MET A 1 95 ? 9.602 -17.326 -18.661 1.00 87.88 95 MET A CA 1
ATOM 767 C C . MET A 1 95 ? 8.577 -17.013 -17.577 1.00 87.88 95 MET A C 1
ATOM 769 O O . MET A 1 95 ? 8.718 -16.027 -16.856 1.00 87.88 95 MET A O 1
ATOM 773 N N . GLU A 1 96 ? 7.550 -17.851 -17.468 1.00 87.44 96 GLU A N 1
ATOM 774 C CA . GLU A 1 96 ? 6.528 -17.703 -16.426 1.00 87.44 96 GLU A CA 1
ATOM 775 C C . GLU A 1 96 ? 7.051 -18.148 -15.057 1.00 87.44 96 GLU A C 1
ATOM 777 O O . GLU A 1 96 ? 6.734 -17.520 -14.049 1.00 87.44 96 GLU A O 1
ATOM 782 N N . GLU A 1 97 ? 7.875 -19.201 -15.042 1.00 85.62 97 GLU A N 1
ATOM 783 C CA . GLU A 1 97 ? 8.446 -19.807 -13.843 1.00 85.62 97 GLU A CA 1
ATOM 784 C C . GLU A 1 97 ? 9.888 -20.302 -14.117 1.00 85.62 97 GLU A C 1
ATOM 786 O O . GLU A 1 97 ? 10.089 -21.156 -14.989 1.00 85.62 97 GLU A O 1
ATOM 791 N N . PRO A 1 98 ? 10.911 -19.787 -13.407 1.00 82.44 98 PRO A N 1
ATOM 792 C CA . PRO A 1 98 ? 10.867 -18.571 -12.597 1.00 82.44 98 PRO A CA 1
ATOM 793 C C . PRO A 1 98 ? 10.532 -17.343 -13.468 1.00 82.44 98 PRO A C 1
ATOM 795 O O . PRO A 1 98 ? 10.895 -17.318 -14.648 1.00 82.44 98 PRO A O 1
ATOM 798 N N . PRO A 1 99 ? 9.859 -16.325 -12.908 1.00 88.69 99 PRO A N 1
ATOM 799 C CA . PRO A 1 99 ? 9.417 -15.151 -13.652 1.00 88.69 99 PRO A CA 1
ATOM 800 C C . PRO A 1 99 ? 10.616 -14.324 -14.133 1.00 88.69 99 PRO A C 1
ATOM 802 O O . PRO A 1 99 ? 11.212 -13.554 -13.379 1.00 88.69 99 PRO A O 1
ATOM 805 N N . LYS A 1 100 ? 10.970 -14.484 -15.408 1.00 92.00 100 LYS A N 1
ATOM 806 C CA . LYS A 1 100 ? 12.076 -13.785 -16.071 1.00 92.00 100 LYS A CA 1
ATOM 807 C C . LYS A 1 100 ? 11.588 -13.202 -17.384 1.00 92.00 100 LYS A C 1
ATOM 809 O O . LYS A 1 100 ? 10.970 -13.902 -18.183 1.00 92.00 100 LYS A O 1
ATOM 814 N N . VAL A 1 101 ? 11.952 -11.954 -17.650 1.00 92.94 101 VAL A N 1
ATOM 815 C CA . VAL A 1 101 ? 11.687 -11.298 -18.931 1.00 92.94 101 VAL A CA 1
ATOM 816 C C . VAL A 1 101 ? 12.953 -10.656 -19.477 1.00 92.94 101 VAL A C 1
ATOM 818 O O . VAL A 1 101 ? 13.755 -10.087 -18.738 1.00 92.94 101 VAL A O 1
ATOM 821 N N . THR A 1 102 ? 13.129 -10.731 -20.789 1.00 93.25 102 THR A N 1
ATOM 822 C CA . THR A 1 102 ? 14.168 -10.009 -21.517 1.00 93.25 102 THR A CA 1
ATOM 823 C C . THR A 1 102 ? 13.516 -9.238 -22.653 1.00 93.25 102 THR A C 1
ATOM 825 O O . THR A 1 102 ? 12.972 -9.833 -23.588 1.00 93.25 102 THR A O 1
ATOM 828 N N . VAL A 1 103 ? 13.589 -7.910 -22.577 1.00 92.81 103 VAL A N 1
ATOM 829 C CA . VAL A 1 103 ? 12.971 -6.990 -23.536 1.00 92.81 103 VAL A CA 1
ATOM 830 C C . VAL A 1 103 ? 14.026 -6.054 -24.097 1.00 92.81 103 VAL A C 1
ATOM 832 O O . VAL A 1 103 ? 14.927 -5.610 -23.384 1.00 92.81 103 VAL A O 1
ATOM 835 N N . SER A 1 104 ? 13.913 -5.748 -25.383 1.00 90.50 104 SER A N 1
ATOM 836 C CA . SER A 1 104 ? 14.719 -4.729 -26.034 1.00 90.50 104 SER A CA 1
ATOM 837 C C . SER A 1 104 ? 13.866 -3.725 -26.774 1.00 90.50 104 SER A C 1
ATOM 839 O O . SER A 1 104 ? 12.869 -4.075 -27.404 1.00 90.50 104 SER A O 1
ATOM 841 N N . ILE A 1 105 ? 14.302 -2.475 -26.714 1.00 89.38 105 ILE A N 1
ATOM 842 C CA . ILE A 1 105 ? 13.739 -1.371 -27.471 1.00 89.38 105 ILE A CA 1
ATOM 843 C C . ILE A 1 105 ? 14.816 -0.824 -28.398 1.00 89.38 105 ILE A C 1
ATOM 845 O O . ILE A 1 105 ? 15.955 -0.597 -27.988 1.00 89.38 105 ILE A O 1
ATOM 849 N N . ASN A 1 106 ? 14.441 -0.632 -29.656 1.00 86.56 106 ASN A N 1
ATOM 850 C CA . ASN A 1 106 ? 15.262 0.057 -30.638 1.00 86.56 106 ASN A CA 1
ATOM 851 C C . ASN A 1 106 ? 14.564 1.355 -31.020 1.00 86.56 106 ASN A C 1
ATOM 853 O O . ASN A 1 106 ? 13.404 1.320 -31.440 1.00 86.56 106 ASN A O 1
ATOM 857 N N . THR A 1 107 ? 15.276 2.468 -30.893 1.00 84.62 107 THR A N 1
ATOM 858 C CA . THR A 1 107 ? 14.818 3.793 -31.313 1.00 84.62 107 THR A CA 1
ATOM 859 C C . THR A 1 107 ? 15.730 4.337 -32.407 1.00 84.62 107 THR A C 1
ATOM 861 O O . THR A 1 107 ? 16.947 4.130 -32.371 1.00 84.62 107 THR A O 1
ATOM 864 N N . GLY A 1 108 ? 15.152 5.018 -33.393 1.00 77.81 108 GLY A N 1
ATOM 865 C CA . GLY A 1 108 ? 15.912 5.821 -34.349 1.00 77.81 108 GLY A CA 1
ATOM 866 C C . GLY A 1 108 ? 16.123 7.220 -33.778 1.00 77.81 108 GLY A C 1
ATOM 867 O O . GLY A 1 108 ? 15.152 7.887 -33.431 1.00 77.81 108 GLY A O 1
ATOM 868 N N . ILE A 1 109 ? 17.373 7.681 -33.692 1.00 73.12 109 ILE A N 1
ATOM 869 C CA . ILE A 1 109 ? 17.690 9.046 -33.228 1.00 73.12 109 ILE A CA 1
ATOM 870 C C . ILE A 1 109 ? 17.768 10.063 -34.381 1.00 73.12 109 ILE A C 1
ATOM 872 O O . ILE A 1 109 ? 18.100 11.228 -34.157 1.00 73.12 109 ILE A O 1
ATOM 876 N N . GLY A 1 110 ? 17.425 9.629 -35.599 1.00 69.56 110 GLY A N 1
ATOM 877 C CA . GLY A 1 110 ? 17.322 10.451 -36.798 1.00 69.56 110 GLY A CA 1
ATOM 878 C C . GLY A 1 110 ? 18.578 10.443 -37.671 1.00 69.56 110 GLY A C 1
ATOM 879 O O . GLY A 1 110 ? 19.645 9.949 -37.300 1.00 69.56 110 GLY A O 1
ATOM 880 N N . GLU A 1 111 ? 18.439 11.036 -38.856 1.00 73.81 111 GLU A N 1
ATOM 881 C CA . GLU A 1 111 ? 19.517 11.153 -39.834 1.00 73.81 111 GLU A CA 1
ATOM 882 C C . GLU A 1 111 ? 20.505 12.262 -39.451 1.00 73.81 111 GLU A C 1
ATOM 884 O O . GLU A 1 111 ? 20.138 13.431 -39.301 1.00 73.81 111 GLU A O 1
ATOM 889 N N . TYR A 1 112 ? 21.789 11.914 -39.365 1.00 72.94 112 TYR A N 1
ATOM 890 C CA . TYR A 1 112 ? 22.870 12.880 -39.185 1.00 72.94 112 TYR A CA 1
ATOM 891 C C . TYR A 1 112 ? 23.748 12.916 -40.424 1.00 72.94 112 TYR A C 1
ATOM 893 O O . TYR A 1 112 ? 24.184 11.881 -40.921 1.00 72.94 112 TYR A O 1
ATOM 901 N N . THR A 1 113 ? 24.042 14.126 -40.900 1.00 72.38 113 THR A N 1
ATOM 902 C CA . THR A 1 113 ? 24.981 14.328 -42.006 1.00 72.38 113 THR A CA 1
ATOM 903 C C . THR A 1 113 ? 26.334 14.746 -41.458 1.00 72.38 113 THR A C 1
ATOM 905 O O . THR A 1 113 ? 26.482 15.845 -40.919 1.00 72.38 113 THR A O 1
ATOM 908 N N . ILE A 1 114 ? 27.334 13.880 -41.615 1.00 74.06 114 ILE A N 1
ATOM 909 C CA . ILE A 1 114 ? 28.727 14.198 -41.309 1.00 74.06 114 ILE A CA 1
ATOM 910 C C . ILE A 1 114 ? 29.455 14.368 -42.637 1.00 74.06 114 ILE A C 1
ATOM 912 O O . ILE A 1 114 ? 29.641 13.426 -43.402 1.00 74.06 114 ILE A O 1
ATOM 916 N N . TYR A 1 115 ? 29.889 15.601 -42.901 1.00 72.38 115 TYR A N 1
ATOM 917 C CA . TYR A 1 115 ? 30.544 15.998 -44.145 1.00 72.38 115 TYR A CA 1
ATOM 918 C C . TYR A 1 115 ? 29.652 15.831 -45.391 1.00 72.38 115 TYR A C 1
ATOM 920 O O . TYR A 1 115 ? 29.003 16.795 -45.786 1.00 72.38 115 TYR A O 1
ATOM 928 N N . GLN A 1 116 ? 29.620 14.645 -46.003 1.00 73.50 116 GLN A N 1
ATOM 929 C CA . GLN A 1 116 ? 28.784 14.314 -47.169 1.00 73.50 116 GLN A CA 1
ATOM 930 C C . GLN A 1 116 ? 27.986 13.015 -46.985 1.00 73.50 116 GLN A C 1
ATOM 932 O O . GLN A 1 116 ? 27.180 12.685 -47.851 1.00 73.50 116 GLN A O 1
ATOM 937 N N . ASP A 1 117 ? 28.180 12.311 -45.866 1.00 73.88 117 ASP A N 1
ATOM 938 C CA . ASP A 1 117 ? 27.501 11.051 -45.588 1.00 73.88 117 ASP A CA 1
ATOM 939 C C . ASP A 1 117 ? 26.362 11.298 -44.600 1.00 73.88 117 ASP A C 1
ATOM 941 O O . ASP A 1 117 ? 26.582 11.766 -43.479 1.00 73.88 117 ASP A O 1
ATOM 945 N N . THR A 1 118 ? 25.140 11.000 -45.038 1.00 78.06 118 THR A N 1
ATOM 946 C CA . THR A 1 118 ? 23.941 10.992 -44.199 1.00 78.06 118 THR A CA 1
ATOM 947 C C . THR A 1 118 ? 23.681 9.563 -43.754 1.00 78.06 118 THR A C 1
ATOM 949 O O . THR A 1 118 ? 23.433 8.687 -44.583 1.00 78.06 118 THR A O 1
ATOM 952 N N . THR A 1 119 ? 23.757 9.318 -42.451 1.00 78.06 119 THR A N 1
ATOM 953 C CA . THR A 1 119 ? 23.499 7.999 -41.867 1.00 78.06 119 THR A CA 1
ATOM 954 C C . THR A 1 119 ? 22.471 8.103 -40.758 1.00 78.06 119 THR A C 1
ATOM 956 O O . THR A 1 119 ? 22.512 9.033 -39.949 1.00 78.06 119 THR A O 1
ATOM 959 N N . ASP A 1 120 ? 21.572 7.126 -40.718 1.00 76.81 120 ASP A N 1
ATOM 960 C CA . ASP A 1 120 ? 20.614 6.972 -39.632 1.00 76.81 120 ASP A CA 1
ATOM 961 C C . ASP A 1 120 ? 21.253 6.192 -38.483 1.00 76.81 120 ASP A C 1
ATOM 963 O O . ASP A 1 120 ? 21.876 5.141 -38.682 1.00 76.81 120 ASP A O 1
ATOM 967 N N . TYR A 1 121 ? 21.116 6.725 -37.277 1.00 77.25 121 TYR A N 1
ATOM 968 C CA . TYR A 1 121 ? 21.679 6.135 -36.075 1.00 77.25 121 TYR A CA 1
ATOM 969 C C . TYR A 1 121 ? 20.554 5.561 -35.221 1.00 77.25 121 TYR A C 1
ATOM 971 O O . TYR A 1 121 ? 19.532 6.203 -34.988 1.00 77.25 121 TYR A O 1
ATOM 979 N N . HIS A 1 122 ? 20.767 4.344 -34.730 1.00 79.75 122 HIS A N 1
ATOM 980 C CA . HIS A 1 122 ? 19.817 3.651 -33.870 1.00 79.75 122 HIS A CA 1
ATOM 981 C C . HIS A 1 122 ? 20.437 3.404 -32.502 1.00 79.75 122 HIS A C 1
ATOM 983 O O . HIS A 1 122 ? 21.617 3.055 -32.399 1.00 79.75 122 HIS A O 1
ATOM 989 N N . VAL A 1 123 ? 19.627 3.555 -31.462 1.00 83.75 123 VAL A N 1
ATOM 990 C CA . VAL A 1 123 ? 19.989 3.210 -30.089 1.00 83.75 123 VAL A CA 1
ATOM 991 C C . VAL A 1 123 ? 19.169 1.994 -29.682 1.00 83.75 123 VAL A C 1
ATOM 993 O O . VAL A 1 123 ? 17.946 1.984 -29.815 1.00 83.75 123 VAL A O 1
ATOM 996 N N . ALA A 1 124 ? 19.869 0.956 -29.231 1.00 86.19 124 ALA A N 1
ATOM 997 C CA . ALA A 1 124 ? 19.295 -0.315 -28.821 1.00 86.19 124 ALA A CA 1
ATOM 998 C C . ALA A 1 124 ? 19.539 -0.519 -27.327 1.00 86.19 124 ALA A C 1
ATOM 1000 O O . ALA A 1 124 ? 20.683 -0.689 -26.903 1.00 86.19 124 ALA A O 1
ATOM 1001 N N . ASN A 1 125 ? 18.465 -0.548 -26.543 1.00 88.44 125 ASN A N 1
ATOM 1002 C CA . ASN A 1 125 ? 18.510 -0.872 -25.123 1.00 88.44 125 ASN A CA 1
ATOM 1003 C C . ASN A 1 125 ? 17.926 -2.259 -24.897 1.00 88.44 125 ASN A C 1
ATOM 1005 O O . ASN A 1 125 ? 16.899 -2.604 -25.475 1.00 88.44 125 ASN A O 1
ATOM 1009 N N . THR A 1 126 ? 18.597 -3.073 -24.084 1.00 91.81 126 THR A N 1
ATOM 1010 C CA . THR A 1 126 ? 18.134 -4.415 -23.709 1.00 91.81 126 THR A CA 1
ATOM 1011 C C . THR A 1 126 ? 18.192 -4.556 -22.200 1.00 91.81 126 THR A C 1
ATOM 1013 O O . THR A 1 126 ? 19.233 -4.304 -21.596 1.00 91.81 126 THR A O 1
ATOM 1016 N N . LEU A 1 127 ? 17.090 -5.001 -21.605 1.00 92.81 127 LEU A N 1
ATOM 1017 C CA . LEU A 1 127 ? 16.969 -5.261 -20.179 1.00 92.81 127 LEU A CA 1
ATOM 1018 C C . LEU A 1 127 ? 16.562 -6.715 -19.962 1.00 92.81 127 LEU A C 1
ATOM 1020 O O . LEU A 1 127 ? 15.662 -7.222 -20.628 1.00 92.81 127 LEU A O 1
ATOM 1024 N N . SER A 1 128 ? 17.228 -7.379 -19.020 1.00 92.56 128 SER A N 1
ATOM 1025 C CA . SER A 1 128 ? 16.773 -8.650 -18.459 1.00 92.56 128 SER A CA 1
ATOM 1026 C C . SER A 1 128 ? 16.413 -8.432 -17.001 1.00 92.56 128 SER A C 1
ATOM 1028 O O . SER A 1 128 ? 17.237 -7.924 -16.245 1.00 92.56 128 SER A O 1
ATOM 1030 N N . ALA A 1 129 ? 15.203 -8.823 -16.627 1.00 89.25 129 ALA A N 1
ATOM 1031 C CA . ALA A 1 129 ? 14.676 -8.686 -15.281 1.00 89.25 129 ALA A CA 1
ATOM 1032 C C . ALA A 1 129 ? 14.144 -10.035 -14.789 1.00 89.25 129 ALA A C 1
ATOM 1034 O O . ALA A 1 129 ? 13.602 -10.828 -15.563 1.00 89.25 129 ALA A O 1
ATOM 1035 N N . ILE A 1 130 ? 14.329 -10.294 -13.498 1.00 88.38 130 ILE A N 1
ATOM 1036 C CA . ILE A 1 130 ? 13.806 -11.463 -12.791 1.00 88.38 130 ILE A CA 1
ATOM 1037 C C . ILE A 1 130 ? 12.976 -10.925 -11.632 1.00 88.38 130 ILE A C 1
ATOM 1039 O O . ILE A 1 130 ? 13.441 -10.041 -10.914 1.00 88.38 130 ILE A O 1
ATOM 1043 N N . LEU A 1 131 ? 11.756 -11.438 -11.468 1.00 83.12 131 LEU A N 1
ATOM 1044 C CA . LEU A 1 131 ? 10.952 -11.126 -10.294 1.00 83.12 131 LEU A CA 1
ATOM 1045 C C . LEU A 1 131 ? 11.435 -12.009 -9.143 1.00 83.12 131 LEU A C 1
ATOM 1047 O O . LEU A 1 131 ? 11.282 -13.231 -9.184 1.00 83.12 131 LEU A O 1
ATOM 1051 N N . GLU A 1 132 ? 12.012 -11.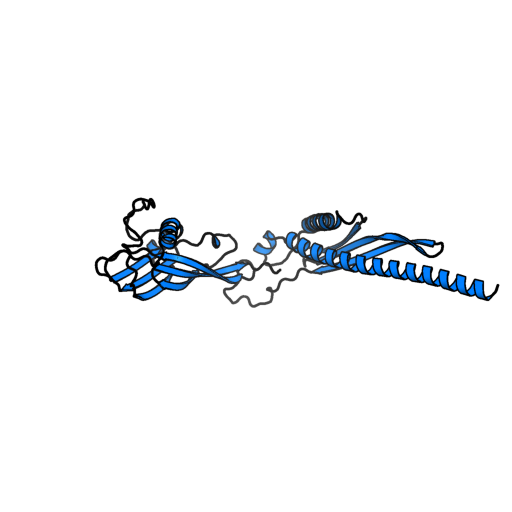397 -8.118 1.00 73.56 132 GLU A N 1
ATOM 1052 C CA . GLU A 1 132 ? 12.419 -12.097 -6.904 1.00 73.56 132 GLU A CA 1
ATOM 1053 C C . GLU A 1 132 ? 11.526 -11.679 -5.737 1.00 73.56 132 GLU A C 1
ATOM 1055 O O . GLU A 1 132 ? 11.189 -10.509 -5.574 1.00 73.56 132 GLU A O 1
ATOM 1060 N N . TYR A 1 133 ? 11.155 -12.652 -4.908 1.00 66.12 133 TYR A N 1
ATOM 1061 C CA . TYR A 1 133 ? 10.439 -12.427 -3.659 1.00 66.12 133 TYR A CA 1
ATOM 1062 C C . TYR A 1 133 ? 11.276 -12.944 -2.493 1.00 66.12 133 TYR A C 1
ATOM 1064 O O . TYR A 1 133 ? 11.726 -14.095 -2.482 1.00 66.12 133 TYR A O 1
ATOM 1072 N N . TYR A 1 134 ? 11.447 -12.101 -1.478 1.00 50.09 134 TYR A N 1
ATOM 1073 C CA . TYR A 1 134 ? 12.055 -12.493 -0.214 1.00 50.09 134 TYR A CA 1
ATOM 1074 C C . TYR A 1 134 ? 11.012 -13.170 0.682 1.00 50.09 134 TYR A C 1
ATOM 1076 O O . TYR A 1 134 ? 10.201 -12.502 1.317 1.00 50.09 134 TYR A O 1
ATOM 1084 N N . GLY A 1 135 ? 11.070 -14.502 0.781 1.00 51.00 135 GLY A N 1
ATOM 1085 C CA . GLY A 1 135 ? 10.293 -15.231 1.795 1.00 51.00 135 GLY A CA 1
ATOM 1086 C C . GLY A 1 135 ? 10.252 -16.757 1.711 1.00 51.00 135 GLY A C 1
ATOM 1087 O O . GLY A 1 135 ? 9.737 -17.390 2.628 1.00 51.00 135 GLY A O 1
ATOM 1088 N N . LYS A 1 136 ? 10.837 -17.391 0.685 1.00 46.53 136 LYS A N 1
ATOM 1089 C CA . LYS A 1 136 ? 10.825 -18.865 0.579 1.00 46.53 136 LYS A CA 1
ATOM 1090 C C . LYS A 1 136 ? 11.781 -19.579 1.554 1.00 46.53 136 LYS A C 1
ATOM 1092 O O . LYS A 1 136 ? 11.471 -20.682 1.998 1.00 46.53 136 LYS A O 1
ATOM 1097 N N . ASP A 1 137 ? 12.877 -18.932 1.964 1.00 42.50 137 ASP A N 1
ATOM 1098 C CA . ASP A 1 137 ? 13.918 -19.538 2.822 1.00 42.50 137 ASP A CA 1
ATOM 1099 C C . ASP A 1 137 ? 13.893 -19.075 4.293 1.00 42.50 137 ASP A C 1
ATOM 1101 O O . ASP A 1 137 ? 14.850 -19.261 5.047 1.00 42.50 137 ASP A O 1
ATOM 1105 N N . GLY A 1 138 ? 12.780 -18.499 4.749 1.00 38.59 138 GLY A N 1
ATOM 1106 C CA . GLY A 1 138 ? 12.572 -18.136 6.149 1.00 38.59 138 GLY A CA 1
ATOM 1107 C C . GLY A 1 138 ? 11.645 -19.122 6.849 1.00 38.59 138 GLY A C 1
ATOM 1108 O O . GLY A 1 138 ? 10.442 -18.927 6.822 1.00 38.59 138 GLY A O 1
ATOM 1109 N N . SER A 1 139 ? 12.207 -20.170 7.462 1.00 34.50 139 SER A N 1
ATOM 1110 C CA . SER A 1 139 ? 11.614 -21.023 8.511 1.00 34.50 139 SER A CA 1
ATOM 1111 C C . SER A 1 139 ? 10.075 -21.000 8.648 1.00 34.50 139 SER A C 1
ATOM 1113 O O . SER A 1 139 ? 9.503 -20.052 9.188 1.00 34.50 139 SER A O 1
ATOM 1115 N N . LYS A 1 140 ? 9.415 -22.114 8.288 1.00 39.03 140 LYS A N 1
ATOM 1116 C CA . LYS A 1 140 ? 7.971 -22.406 8.475 1.00 39.03 140 LYS A CA 1
ATOM 1117 C C . LYS A 1 140 ? 7.501 -22.459 9.946 1.00 39.03 140 LYS A C 1
ATOM 1119 O O . LYS A 1 140 ? 6.604 -23.219 10.297 1.00 39.03 140 LYS A O 1
ATOM 1124 N N . THR A 1 141 ? 8.101 -21.681 10.835 1.00 35.38 141 THR A N 1
ATOM 1125 C CA . THR A 1 141 ? 7.749 -21.607 12.249 1.00 35.38 141 THR A CA 1
ATOM 1126 C C . THR A 1 141 ? 7.817 -20.163 12.721 1.00 35.38 141 THR A C 1
ATOM 1128 O O . THR A 1 141 ? 8.758 -19.786 13.416 1.00 35.38 141 THR A O 1
ATOM 1131 N N . SER A 1 142 ? 6.843 -19.339 12.342 1.00 35.38 142 SER A N 1
ATOM 1132 C CA . SER A 1 142 ? 6.331 -18.242 13.174 1.00 35.38 142 SER A CA 1
ATOM 1133 C C . SER A 1 142 ? 5.104 -17.617 12.517 1.00 35.38 142 SER A C 1
ATOM 1135 O O . SER A 1 142 ? 4.957 -17.625 11.301 1.00 35.38 142 SER A O 1
ATOM 1137 N N . SER A 1 143 ? 4.221 -17.119 13.368 1.00 42.34 143 SER A N 1
ATOM 1138 C CA . SER A 1 143 ? 2.841 -16.647 13.215 1.00 42.34 143 SER A CA 1
ATOM 1139 C C . SER A 1 143 ? 2.612 -15.456 12.250 1.00 42.34 143 SER A C 1
ATOM 1141 O O . SER A 1 143 ? 1.771 -14.591 12.516 1.00 42.34 143 SER A O 1
ATOM 1143 N N . SER A 1 144 ? 3.377 -15.372 11.159 1.00 47.47 144 SER A N 1
ATOM 1144 C CA . SER A 1 144 ? 3.621 -14.146 10.378 1.00 47.47 144 SER A CA 1
ATOM 1145 C C . SER A 1 144 ? 3.225 -14.231 8.899 1.00 47.47 144 SER A C 1
ATOM 1147 O O . SER A 1 144 ? 3.450 -13.272 8.169 1.00 47.47 144 SER A O 1
ATOM 1149 N N . TYR A 1 145 ? 2.663 -15.355 8.449 1.00 46.34 145 TYR A N 1
ATOM 1150 C CA . TYR A 1 145 ? 2.323 -15.595 7.045 1.00 46.34 145 TYR A CA 1
ATOM 1151 C C . TYR A 1 145 ? 0.905 -16.166 6.946 1.00 46.34 145 TYR A C 1
ATOM 1153 O O . TYR A 1 145 ? 0.587 -17.145 7.624 1.00 46.34 145 TYR A O 1
ATOM 1161 N N . ILE A 1 146 ? 0.069 -15.571 6.094 1.00 49.28 146 ILE A N 1
ATOM 1162 C CA . ILE A 1 146 ? -1.183 -16.159 5.599 1.00 49.28 146 ILE A CA 1
ATOM 1163 C C . ILE A 1 146 ? -1.047 -16.183 4.078 1.00 49.28 146 ILE A C 1
ATOM 1165 O O . ILE A 1 146 ? -0.786 -15.142 3.479 1.00 49.28 146 ILE A O 1
ATOM 1169 N N . ASP A 1 147 ? -1.207 -17.359 3.468 1.00 49.53 147 ASP A N 1
ATOM 1170 C CA . ASP A 1 147 ? -1.174 -17.520 2.003 1.00 49.53 147 ASP A CA 1
ATOM 1171 C C . ASP A 1 147 ? 0.184 -17.173 1.351 1.00 49.53 147 ASP A C 1
ATOM 1173 O O . ASP A 1 147 ? 0.253 -16.601 0.271 1.00 49.53 147 ASP A O 1
ATOM 1177 N N . GLY A 1 148 ? 1.299 -17.459 2.038 1.00 49.53 148 GLY A N 1
ATOM 1178 C CA . GLY A 1 148 ? 2.655 -17.298 1.482 1.00 49.53 148 GLY A CA 1
ATOM 1179 C C . GLY A 1 148 ? 3.180 -15.858 1.391 1.00 49.53 148 GLY A C 1
ATOM 1180 O O . GLY A 1 148 ? 4.364 -15.672 1.138 1.00 49.53 148 GLY A O 1
ATOM 1181 N N . MET A 1 149 ? 2.352 -14.851 1.670 1.00 47.56 149 MET A N 1
ATOM 1182 C CA . MET A 1 149 ? 2.737 -13.436 1.676 1.00 47.56 149 MET A CA 1
ATOM 1183 C C . MET A 1 149 ? 3.228 -12.965 3.055 1.00 47.56 149 MET A C 1
ATOM 1185 O O . MET A 1 149 ? 2.650 -13.361 4.078 1.00 47.56 149 MET A O 1
ATOM 1189 N N . PRO A 1 150 ? 4.257 -12.095 3.116 1.00 58.31 150 PRO A N 1
ATOM 1190 C CA . PRO A 1 150 ? 4.729 -11.538 4.370 1.00 58.31 150 PRO A CA 1
ATOM 1191 C C . PRO A 1 150 ? 3.709 -10.512 4.863 1.00 58.31 150 PRO A C 1
ATOM 1193 O O . PRO A 1 150 ? 3.333 -9.574 4.158 1.00 58.31 150 PRO A O 1
ATOM 1196 N N . LEU A 1 151 ? 3.239 -10.710 6.090 1.00 63.69 151 LEU A N 1
ATOM 1197 C CA . LEU A 1 151 ? 2.373 -9.753 6.758 1.00 63.69 151 LEU A CA 1
ATOM 1198 C C . LEU A 1 151 ? 3.240 -8.755 7.520 1.00 63.69 151 LEU A C 1
ATOM 1200 O O . LEU A 1 151 ? 3.971 -9.135 8.441 1.00 63.69 151 LEU A O 1
ATOM 1204 N N . VAL A 1 152 ? 3.123 -7.475 7.180 1.00 70.56 152 VAL A N 1
ATOM 1205 C CA . VAL A 1 152 ? 3.781 -6.408 7.933 1.00 70.56 152 VAL A CA 1
ATOM 1206 C C . VAL A 1 152 ? 2.846 -5.919 9.021 1.00 70.56 152 VAL A C 1
ATOM 1208 O O . VAL A 1 152 ? 1.685 -5.584 8.783 1.00 70.56 152 VAL A O 1
ATOM 1211 N N . MET A 1 153 ? 3.370 -5.871 10.243 1.00 78.00 153 MET A N 1
ATOM 1212 C CA . MET A 1 153 ? 2.666 -5.275 11.369 1.00 78.00 153 MET A CA 1
ATOM 1213 C C . MET A 1 153 ? 2.623 -3.757 11.189 1.00 78.00 153 MET A C 1
ATOM 1215 O O . MET A 1 153 ? 3.658 -3.094 11.255 1.00 78.00 153 MET A O 1
ATOM 1219 N N . LYS A 1 154 ? 1.423 -3.206 11.026 1.00 83.62 154 LYS A N 1
ATOM 1220 C CA . LYS A 1 154 ? 1.173 -1.765 10.978 1.00 83.62 154 LYS A CA 1
ATOM 1221 C C . LYS A 1 154 ? 0.299 -1.328 12.146 1.00 83.62 154 LYS A C 1
ATOM 1223 O O . LYS A 1 154 ? -0.331 -2.133 12.838 1.00 83.62 154 LYS A O 1
ATOM 1228 N N . THR A 1 155 ? 0.296 -0.023 12.388 1.00 89.19 155 THR A N 1
ATOM 1229 C CA . THR A 1 155 ? -0.515 0.605 13.429 1.00 89.19 155 THR A CA 1
ATOM 1230 C C . THR A 1 155 ? -1.337 1.741 12.848 1.00 89.19 155 THR A C 1
ATOM 1232 O O . THR A 1 155 ? -0.813 2.541 12.078 1.00 89.19 155 THR A O 1
ATOM 1235 N N . PHE A 1 156 ? -2.597 1.844 13.258 1.00 89.88 156 PHE A N 1
ATOM 1236 C CA . PHE A 1 156 ? -3.507 2.922 12.883 1.00 89.88 156 PHE A CA 1
ATOM 1237 C C . PHE A 1 156 ? -4.098 3.541 14.143 1.00 89.88 156 PHE A C 1
ATOM 1239 O O . PHE A 1 156 ? -4.619 2.829 14.997 1.00 89.88 156 PHE A O 1
ATOM 1246 N N . THR A 1 157 ? -4.018 4.861 14.275 1.00 93.25 157 THR A N 1
ATOM 1247 C CA . THR A 1 157 ? -4.527 5.570 15.451 1.00 93.25 157 THR A CA 1
ATOM 1248 C C . THR A 1 157 ? -5.693 6.456 15.051 1.00 93.25 157 THR A C 1
ATOM 1250 O O . THR A 1 157 ? -5.551 7.300 14.169 1.00 93.25 157 THR A O 1
ATOM 1253 N N . LYS A 1 158 ? -6.829 6.296 15.734 1.00 92.62 158 LYS A N 1
ATOM 1254 C CA . LYS A 1 158 ? -8.042 7.096 15.524 1.00 92.62 158 LYS A CA 1
ATOM 1255 C C . LYS A 1 158 ? -8.565 7.628 16.855 1.00 92.62 158 LYS A C 1
ATOM 1257 O O . LYS A 1 158 ? -8.373 7.019 17.909 1.00 92.62 158 LYS A O 1
ATOM 1262 N N . THR A 1 159 ? -9.169 8.813 16.800 1.00 92.94 159 THR A N 1
ATOM 1263 C CA . THR A 1 159 ? -9.774 9.463 17.967 1.00 92.94 159 THR A CA 1
ATOM 1264 C C . THR A 1 159 ? -11.230 9.043 18.088 1.00 92.94 159 THR A C 1
ATOM 1266 O O . THR A 1 159 ? -11.975 9.140 17.120 1.00 92.94 159 THR A O 1
ATOM 1269 N N . TYR A 1 160 ? -11.625 8.654 19.293 1.00 90.94 160 TYR A N 1
ATOM 1270 C CA . TYR A 1 160 ? -12.961 8.213 19.662 1.00 90.94 160 TYR A CA 1
ATOM 1271 C C . TYR A 1 160 ? -13.483 9.027 20.840 1.00 90.94 160 TYR A C 1
ATOM 1273 O O . TYR A 1 160 ? -12.710 9.583 21.623 1.00 90.94 160 TYR A O 1
ATOM 1281 N N . TYR A 1 161 ? -14.803 9.066 21.004 1.00 89.75 161 TYR A N 1
ATOM 1282 C CA . TYR A 1 161 ? -15.436 9.794 22.099 1.00 89.75 161 TYR A CA 1
ATOM 1283 C C . TYR A 1 161 ? -16.370 8.888 22.889 1.00 89.75 161 TYR A C 1
ATOM 1285 O O . TYR A 1 161 ? -17.328 8.341 22.350 1.00 89.75 161 TYR A O 1
ATOM 1293 N N . SER A 1 162 ? -16.098 8.755 24.185 1.00 86.81 162 SER A N 1
ATOM 1294 C CA . SER A 1 162 ? -16.923 7.988 25.119 1.00 86.81 162 SER A CA 1
ATOM 1295 C C . SER A 1 162 ? -17.819 8.938 25.910 1.00 86.81 162 SER A C 1
ATOM 1297 O O . SER A 1 162 ? -17.317 9.852 26.567 1.00 86.81 162 SER A O 1
ATOM 1299 N N . ILE A 1 163 ? -19.134 8.695 25.899 1.00 86.19 163 ILE A N 1
ATOM 1300 C CA . ILE A 1 163 ? -20.140 9.590 26.502 1.00 86.19 163 ILE A CA 1
ATOM 1301 C C . ILE A 1 163 ? -20.954 8.883 27.602 1.00 86.19 163 ILE A C 1
ATOM 1303 O O . ILE A 1 163 ? -22.121 8.551 27.384 1.00 86.19 163 ILE A O 1
ATOM 1307 N N . PRO A 1 164 ? -20.375 8.574 28.778 1.00 83.69 164 PRO A N 1
ATOM 1308 C CA . PRO A 1 164 ? -21.125 7.961 29.868 1.00 83.69 164 PRO A CA 1
ATOM 1309 C C . PRO A 1 164 ? -21.824 8.994 30.755 1.00 83.69 164 PRO A C 1
ATOM 1311 O O . PRO A 1 164 ? -21.439 10.163 30.838 1.00 83.69 164 PRO A O 1
ATOM 1314 N N . TYR A 1 165 ? -22.798 8.511 31.518 1.00 83.81 165 TYR A N 1
ATOM 1315 C CA . TYR A 1 165 ? -23.452 9.252 32.589 1.00 83.81 165 TYR A CA 1
ATOM 1316 C C . TYR A 1 165 ? -23.249 8.540 33.929 1.00 83.81 165 TYR A C 1
ATOM 1318 O O . TYR A 1 165 ? -23.375 7.318 34.009 1.00 83.81 165 TYR A O 1
ATOM 1326 N N . SER A 1 166 ? -22.981 9.301 34.993 1.00 80.81 166 SER A N 1
ATOM 1327 C CA . SER A 1 166 ? -22.916 8.784 36.363 1.00 80.81 166 SER A CA 1
ATOM 1328 C C . SER A 1 166 ? -23.720 9.649 37.329 1.00 80.81 166 SER A C 1
ATOM 1330 O O . SER A 1 166 ? -23.602 10.873 37.327 1.00 80.81 166 SER A O 1
ATOM 1332 N N . LYS A 1 167 ? -24.503 9.011 38.207 1.00 81.44 167 LYS A N 1
ATOM 1333 C CA . LYS A 1 167 ? -25.254 9.691 39.280 1.00 81.44 167 LYS A CA 1
ATOM 1334 C C . LYS A 1 167 ? -24.394 10.031 40.495 1.00 81.44 167 LYS A C 1
ATOM 1336 O O . LYS A 1 167 ? -24.697 10.987 41.197 1.00 81.44 167 LYS A O 1
ATOM 1341 N N . ASP A 1 168 ? -23.312 9.283 40.701 1.00 85.88 168 ASP A N 1
ATOM 1342 C CA . ASP A 1 168 ? -22.505 9.338 41.927 1.00 85.88 168 ASP A CA 1
ATOM 1343 C C . ASP A 1 168 ? -21.072 9.831 41.662 1.00 85.88 168 ASP A C 1
ATOM 1345 O O . ASP A 1 168 ? -20.216 9.785 42.543 1.00 85.88 168 ASP A O 1
ATOM 1349 N N . GLY A 1 169 ? -20.782 10.256 40.425 1.00 81.88 169 GLY A N 1
ATOM 1350 C CA . GLY A 1 169 ? -19.452 10.701 40.000 1.00 81.88 169 GLY A CA 1
ATOM 1351 C C . GLY A 1 169 ? -18.428 9.574 39.827 1.00 81.88 169 GLY A C 1
ATOM 1352 O O . GLY A 1 169 ? -17.256 9.831 39.560 1.00 81.88 169 GLY A O 1
ATOM 1353 N N . LYS A 1 170 ? -18.858 8.315 39.953 1.00 88.38 170 LYS A N 1
ATOM 1354 C CA . LYS A 1 170 ? -18.057 7.123 39.651 1.00 88.38 170 LYS A CA 1
ATOM 1355 C C . LYS A 1 170 ? -18.451 6.590 38.282 1.00 88.38 170 LYS A C 1
ATOM 1357 O O . LYS A 1 170 ? -19.611 6.235 38.074 1.00 88.38 170 LYS A O 1
ATOM 1362 N N . TYR A 1 171 ? -17.501 6.550 37.362 1.00 85.62 171 TYR A N 1
ATOM 1363 C CA . TYR A 1 171 ? -17.697 6.089 35.996 1.00 85.62 171 TYR A CA 1
ATOM 1364 C C . TYR A 1 171 ? -17.055 4.715 35.861 1.00 85.62 171 TYR A C 1
ATOM 1366 O O . TYR A 1 171 ? -15.876 4.563 36.169 1.00 85.62 171 TYR A O 1
ATOM 1374 N N . SER A 1 172 ? -17.839 3.735 35.421 1.00 87.69 172 SER A N 1
ATOM 1375 C CA . SER A 1 172 ? -17.345 2.424 35.009 1.00 87.69 172 SER A CA 1
ATOM 1376 C C . SER A 1 172 ? -17.983 2.117 33.667 1.00 87.69 172 SER A C 1
ATOM 1378 O O . SER A 1 172 ? -19.202 1.955 33.567 1.00 87.69 172 SER A O 1
ATOM 1380 N N . VAL A 1 173 ? -17.169 2.187 32.619 1.00 85.94 173 VAL A N 1
ATOM 1381 C CA . VAL A 1 173 ? -17.617 2.137 31.232 1.00 85.94 173 VAL A CA 1
ATOM 1382 C C . VAL A 1 173 ? -17.086 0.877 30.590 1.00 85.94 173 VAL A C 1
ATOM 1384 O O . VAL A 1 173 ? -15.904 0.561 30.690 1.00 85.94 173 VAL A O 1
ATOM 1387 N N . LYS A 1 174 ? -17.984 0.186 29.897 1.00 87.94 174 LYS A N 1
ATOM 1388 C CA . LYS A 1 174 ? -17.693 -0.972 29.068 1.00 87.94 174 LYS A CA 1
ATOM 1389 C C . LYS A 1 174 ? -18.547 -0.860 27.817 1.00 87.94 174 LYS A C 1
ATOM 1391 O O . LYS A 1 174 ? -19.767 -1.000 27.900 1.00 87.94 174 LYS A O 1
ATOM 1396 N N . GLN A 1 175 ? -17.917 -0.531 26.696 1.00 85.19 175 GLN A N 1
ATOM 1397 C CA . GLN A 1 175 ? -18.618 -0.219 25.452 1.00 85.19 175 GLN A CA 1
ATOM 1398 C C . GLN A 1 175 ? -18.037 -1.019 24.277 1.00 85.19 175 GLN A C 1
ATOM 1400 O O . GLN A 1 175 ? -16.808 -1.081 24.149 1.00 85.19 175 GLN A O 1
ATOM 1405 N N . PRO A 1 176 ? -18.898 -1.635 23.444 1.00 88.62 176 PRO A N 1
ATOM 1406 C CA . PRO A 1 176 ? -18.480 -2.304 22.219 1.00 88.62 176 PRO A CA 1
ATOM 1407 C C . PRO A 1 176 ? -18.164 -1.265 21.141 1.00 88.62 176 PRO A C 1
ATOM 1409 O O . PRO A 1 176 ? -18.956 -0.347 20.911 1.00 88.62 176 PRO A O 1
ATOM 1412 N N . ILE A 1 177 ? -17.011 -1.407 20.496 1.00 89.12 177 ILE A N 1
ATOM 1413 C CA . ILE A 1 177 ? -16.523 -0.491 19.460 1.00 89.12 177 ILE A CA 1
ATOM 1414 C C . ILE A 1 177 ? -16.486 -1.210 18.113 1.00 89.12 177 ILE A C 1
ATOM 1416 O O . ILE A 1 177 ? -16.155 -2.394 18.063 1.00 89.12 177 ILE A O 1
ATOM 1420 N N . ASN A 1 178 ? -16.838 -0.520 17.034 1.00 88.88 178 ASN A N 1
ATOM 1421 C CA . ASN A 1 178 ? -16.758 -1.082 15.690 1.00 88.88 178 ASN A CA 1
ATOM 1422 C C . ASN A 1 178 ? -15.310 -1.038 15.178 1.00 88.88 178 ASN A C 1
ATOM 1424 O O . ASN A 1 178 ? -14.502 -0.214 15.620 1.00 88.88 178 ASN A O 1
ATOM 1428 N N . LEU A 1 179 ? -14.976 -1.928 14.239 1.00 87.62 179 LEU A N 1
ATOM 1429 C CA . LEU A 1 179 ? -13.730 -1.800 13.490 1.00 87.62 179 LEU A CA 1
ATOM 1430 C C . LEU A 1 179 ? -13.816 -0.508 12.651 1.00 87.62 179 LEU A C 1
ATOM 1432 O O . LEU A 1 179 ? -14.860 -0.248 12.057 1.00 87.62 179 LEU A O 1
ATOM 1436 N N . PRO A 1 180 ? -12.769 0.336 12.617 1.00 87.50 180 PRO A N 1
ATOM 1437 C CA . PRO A 1 180 ? -12.779 1.506 11.753 1.00 87.50 180 PRO A CA 1
ATOM 1438 C C . PRO A 1 180 ? -12.942 1.087 10.289 1.00 87.50 180 PRO A C 1
ATOM 1440 O O . PRO A 1 180 ? -12.257 0.165 9.851 1.00 87.50 180 PRO A O 1
ATOM 1443 N N . GLU A 1 181 ? -13.764 1.809 9.524 1.00 86.06 181 GLU A N 1
ATOM 1444 C CA . GLU A 1 181 ? -13.955 1.589 8.079 1.00 86.06 181 GLU A CA 1
ATOM 1445 C C . GLU A 1 181 ? -12.618 1.606 7.315 1.00 86.06 181 GLU A C 1
ATOM 1447 O O . GLU A 1 181 ? -12.420 0.851 6.368 1.00 86.06 181 GLU A O 1
ATOM 1452 N N . GLU A 1 182 ? -11.645 2.398 7.779 1.00 84.38 182 GLU A N 1
ATOM 1453 C CA . GLU A 1 182 ? -10.293 2.446 7.214 1.00 84.38 182 GLU A CA 1
ATOM 1454 C C . GLU A 1 182 ? -9.548 1.103 7.309 1.00 84.38 182 GLU A C 1
ATOM 1456 O O . GLU A 1 182 ? -8.598 0.879 6.563 1.00 84.38 182 GLU A O 1
ATOM 1461 N N . LEU A 1 183 ? -9.967 0.218 8.220 1.00 84.69 183 LEU A N 1
ATOM 1462 C CA . LEU A 1 183 ? -9.430 -1.130 8.391 1.00 84.69 183 LEU A CA 1
ATOM 1463 C C . LEU A 1 183 ? -10.350 -2.226 7.815 1.00 84.69 183 LEU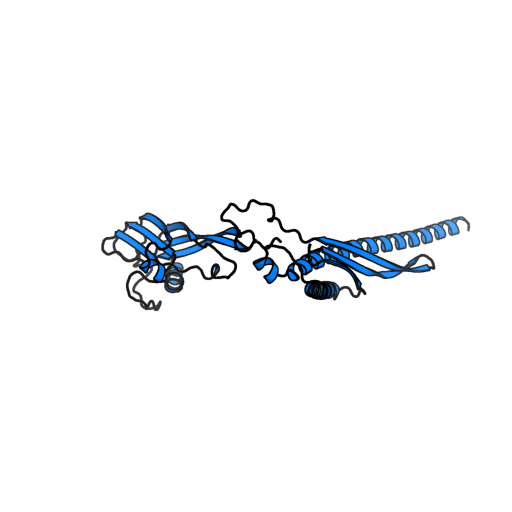 A C 1
ATOM 1465 O O . LEU A 1 183 ? -9.972 -3.398 7.814 1.00 84.69 183 LEU A O 1
ATOM 1469 N N . GLU A 1 184 ? -11.533 -1.875 7.300 1.00 79.69 184 GLU A N 1
ATOM 1470 C CA . GLU A 1 184 ? -12.505 -2.809 6.714 1.00 79.69 184 GLU A CA 1
ATOM 1471 C C . GLU A 1 184 ? -12.187 -3.127 5.242 1.00 79.69 184 GLU A C 1
ATOM 1473 O O . GLU A 1 184 ? -13.011 -2.970 4.339 1.00 79.69 184 GLU A O 1
ATOM 1478 N N . HIS A 1 185 ? -10.974 -3.610 4.964 1.00 76.38 185 HIS A N 1
ATOM 1479 C CA . HIS A 1 185 ? -10.606 -4.066 3.624 1.00 76.38 185 HIS A CA 1
ATOM 1480 C C . HIS A 1 185 ? -9.935 -5.438 3.622 1.00 76.38 185 HIS A C 1
ATOM 1482 O O . HIS A 1 185 ? -9.304 -5.867 4.582 1.00 76.38 185 HIS A O 1
ATOM 1488 N N . LYS A 1 186 ? -10.042 -6.135 2.484 1.00 69.38 186 LYS A N 1
ATOM 1489 C CA . LYS A 1 186 ? -9.634 -7.545 2.317 1.00 69.38 186 LYS A CA 1
ATOM 1490 C C . LYS A 1 186 ? -8.144 -7.834 2.554 1.00 69.38 186 LYS A C 1
ATOM 1492 O O . LYS A 1 186 ? -7.768 -8.998 2.620 1.00 69.38 186 LYS A O 1
ATOM 1497 N N . ASN A 1 187 ? -7.311 -6.800 2.647 1.00 70.12 187 ASN A N 1
ATOM 1498 C CA . ASN A 1 187 ? -5.859 -6.937 2.802 1.00 70.12 187 ASN A CA 1
ATOM 1499 C C . ASN A 1 187 ? -5.404 -6.796 4.263 1.00 70.12 187 ASN A C 1
ATOM 1501 O O . ASN A 1 187 ? -4.207 -6.895 4.522 1.00 70.12 187 ASN A O 1
ATOM 1505 N N . ILE A 1 188 ? -6.333 -6.552 5.196 1.00 77.06 188 ILE A N 1
ATOM 1506 C CA . ILE A 1 188 ? -6.056 -6.422 6.626 1.00 77.06 188 ILE A CA 1
ATOM 1507 C C . ILE A 1 188 ? -6.437 -7.695 7.369 1.00 77.06 188 ILE A C 1
ATOM 1509 O O . ILE A 1 188 ? -7.520 -8.247 7.188 1.00 77.06 188 ILE A O 1
ATOM 1513 N N . TYR A 1 189 ? -5.543 -8.118 8.259 1.00 76.69 189 TYR A N 1
ATOM 1514 C CA . TYR A 1 189 ? -5.692 -9.298 9.100 1.00 76.69 189 TYR A CA 1
ATOM 1515 C C . TYR A 1 189 ? -5.331 -8.991 10.552 1.00 76.69 189 TYR A C 1
ATOM 1517 O O . TYR A 1 189 ? -4.568 -8.065 10.840 1.00 76.69 189 TYR A O 1
ATOM 1525 N N . ASP A 1 190 ? -5.851 -9.810 11.469 1.00 81.00 190 ASP A N 1
ATOM 1526 C CA . ASP A 1 190 ? -5.526 -9.792 12.902 1.00 81.00 190 ASP A CA 1
ATOM 1527 C C . ASP A 1 190 ? -5.585 -8.387 13.537 1.00 81.00 190 ASP A C 1
ATOM 1529 O O . ASP A 1 190 ? -4.755 -8.035 14.389 1.00 81.00 190 ASP A O 1
ATOM 1533 N N . ALA A 1 191 ? -6.541 -7.562 13.093 1.00 85.25 191 ALA A N 1
ATOM 1534 C CA . ALA A 1 191 ? -6.760 -6.242 13.658 1.00 85.25 191 ALA A CA 1
ATOM 1535 C C . ALA A 1 191 ? -7.159 -6.387 15.129 1.00 85.25 191 ALA A C 1
ATOM 1537 O O . ALA A 1 191 ? -8.082 -7.123 15.468 1.00 85.25 191 ALA A O 1
ATOM 1538 N N . GLN A 1 192 ? -6.449 -5.690 16.009 1.00 88.81 192 GLN A N 1
ATOM 1539 C CA . GLN A 1 192 ? -6.701 -5.707 17.445 1.00 88.81 192 GLN A CA 1
ATOM 1540 C C . GLN A 1 192 ? -6.387 -4.342 18.049 1.00 88.81 192 GLN A C 1
ATOM 1542 O O . GLN A 1 192 ? -5.526 -3.603 17.555 1.00 88.81 192 GLN A O 1
ATOM 1547 N N . ILE A 1 193 ? -7.034 -4.018 19.165 1.00 90.25 193 ILE A N 1
ATOM 1548 C CA . ILE A 1 193 ? -6.701 -2.807 19.911 1.00 90.25 193 ILE A CA 1
ATOM 1549 C C . ILE A 1 193 ? -5.370 -3.029 20.632 1.00 90.25 193 ILE A C 1
ATOM 1551 O O . ILE A 1 193 ? -5.252 -3.879 21.510 1.00 90.25 193 ILE A O 1
ATOM 1555 N N . PHE A 1 194 ? -4.361 -2.243 20.270 1.00 89.81 194 PHE A N 1
ATOM 1556 C CA . PHE A 1 194 ? -3.028 -2.317 20.862 1.00 89.81 194 PHE A CA 1
ATOM 1557 C C . PHE A 1 194 ? -2.874 -1.387 22.062 1.00 89.81 194 PHE A C 1
ATOM 1559 O O . PHE A 1 194 ? -2.256 -1.754 23.061 1.00 89.81 194 PHE A O 1
ATOM 1566 N N . LYS A 1 195 ? -3.428 -0.175 21.966 1.00 90.94 195 LYS A N 1
ATOM 1567 C CA . LYS A 1 195 ? -3.305 0.848 23.006 1.00 90.94 195 LYS A CA 1
ATOM 1568 C C . LYS A 1 195 ? -4.535 1.747 23.027 1.00 90.94 195 LYS A C 1
ATOM 1570 O O . LYS A 1 195 ? -5.070 2.083 21.975 1.00 90.94 195 LYS A O 1
ATOM 1575 N N . VAL A 1 196 ? -4.950 2.155 24.224 1.00 92.56 196 VAL A N 1
ATOM 1576 C CA . VAL A 1 196 ? -5.998 3.160 24.433 1.00 92.56 196 VAL A CA 1
ATOM 1577 C C . VAL A 1 196 ? -5.480 4.206 25.408 1.00 92.56 196 VAL A C 1
ATOM 1579 O O . VAL A 1 196 ? -5.003 3.862 26.489 1.00 92.56 196 VAL A O 1
ATOM 1582 N N . GLU A 1 197 ? -5.586 5.478 25.041 1.00 91.94 197 GLU A N 1
ATOM 1583 C CA . GLU A 1 197 ? -5.170 6.606 25.871 1.00 91.94 197 GLU A CA 1
ATOM 1584 C C . GLU A 1 197 ? -6.301 7.616 26.026 1.00 91.94 197 GLU A C 1
ATOM 1586 O O . GLU A 1 197 ? -6.992 7.947 25.067 1.00 91.94 197 GLU A O 1
ATOM 1591 N N . SER A 1 198 ? -6.475 8.148 27.235 1.00 90.75 198 SER A N 1
ATOM 1592 C CA . SER A 1 198 ? -7.378 9.275 27.463 1.00 90.75 198 SER A CA 1
ATOM 1593 C C . SER A 1 198 ? -6.632 10.589 27.240 1.00 90.75 198 SER A C 1
ATOM 1595 O O . SER A 1 198 ? -5.580 10.815 27.839 1.00 90.75 198 SER A O 1
ATOM 1597 N N . LYS A 1 199 ? -7.189 11.473 26.408 1.00 90.75 199 LYS A N 1
ATOM 1598 C CA . LYS A 1 199 ? -6.712 12.857 26.230 1.00 90.75 199 LYS A CA 1
ATOM 1599 C C . LYS A 1 199 ? -7.486 13.860 27.096 1.00 90.75 199 LYS A C 1
ATOM 1601 O O . LYS A 1 199 ? -7.274 15.062 26.973 1.00 90.75 199 LYS A O 1
ATOM 1606 N N . GLY A 1 200 ? -8.353 13.373 27.986 1.00 85.81 200 GLY A N 1
ATOM 1607 C CA . GLY A 1 200 ? -9.181 14.194 28.867 1.00 85.81 200 GLY A CA 1
ATOM 1608 C C . GLY A 1 200 ? -10.561 14.520 28.293 1.00 85.81 200 GLY A C 1
ATOM 1609 O O . GLY A 1 200 ? -10.964 14.023 27.239 1.00 85.81 200 GLY A O 1
ATOM 1610 N N . SER A 1 201 ? -11.317 15.318 29.044 1.00 85.62 201 SER A N 1
ATOM 1611 C CA . SER A 1 201 ? -12.660 15.750 28.649 1.00 85.62 201 SER A CA 1
ATOM 1612 C C . SER A 1 201 ? -12.592 16.865 27.615 1.00 85.62 201 SER A C 1
ATOM 1614 O O . SER A 1 201 ? -11.731 17.741 27.698 1.00 85.62 201 SER A O 1
ATOM 1616 N N . ILE A 1 202 ? -13.545 16.878 26.688 1.00 86.50 202 ILE A N 1
ATOM 1617 C CA . ILE A 1 202 ? -13.644 17.952 25.697 1.00 86.50 202 ILE A CA 1
ATOM 1618 C C . ILE A 1 202 ? -14.003 19.297 26.344 1.00 86.50 202 ILE A C 1
ATOM 1620 O O . ILE A 1 202 ? -14.723 19.374 27.348 1.00 86.50 202 ILE A O 1
ATOM 1624 N N . THR A 1 203 ? -13.528 20.380 25.735 1.00 83.69 203 THR A N 1
ATOM 1625 C CA . THR A 1 203 ? -13.796 21.754 26.190 1.00 83.69 203 THR A CA 1
ATOM 1626 C C . THR A 1 203 ? -14.525 22.606 25.161 1.00 83.69 203 THR A C 1
ATOM 1628 O O . THR A 1 203 ? -15.059 23.654 25.526 1.00 83.69 203 THR A O 1
ATOM 1631 N N . GLU A 1 204 ? -14.585 22.158 23.907 1.00 86.19 204 GLU A N 1
ATOM 1632 C CA . GLU A 1 204 ? -15.110 22.920 22.777 1.00 86.19 204 GLU A CA 1
ATOM 1633 C C . GLU A 1 204 ? -16.449 22.374 22.269 1.00 86.19 204 GLU A C 1
ATOM 1635 O O . GLU A 1 204 ? -16.657 21.165 22.170 1.00 86.19 204 GLU A O 1
ATOM 1640 N N . GLN A 1 205 ? -17.351 23.281 21.876 1.00 84.19 205 GLN A N 1
ATOM 1641 C CA . GLN A 1 205 ? -18.650 22.919 21.297 1.00 84.19 205 GLN A CA 1
ATOM 1642 C C . GLN A 1 205 ? -18.498 22.158 19.970 1.00 84.19 205 GLN A C 1
ATOM 1644 O O . GLN A 1 205 ? -19.286 21.260 19.686 1.00 84.19 205 GLN A O 1
ATOM 1649 N N . GLY A 1 206 ? -17.490 22.501 19.159 1.00 83.56 206 GLY A N 1
ATOM 1650 C CA . GLY A 1 206 ? -17.227 21.821 17.888 1.00 83.56 206 GLY A CA 1
ATOM 1651 C C . GLY A 1 206 ? -16.872 20.347 18.084 1.00 83.56 206 GLY A C 1
ATOM 1652 O O . GLY A 1 206 ? -17.452 19.483 17.429 1.00 83.56 206 GLY A O 1
ATOM 1653 N N . GLU A 1 207 ? -15.995 20.050 19.047 1.00 85.38 207 GLU A N 1
ATOM 1654 C CA . GLU A 1 207 ? -15.644 18.671 19.399 1.00 85.38 207 GLU A CA 1
ATOM 1655 C C . GLU A 1 207 ? -16.838 17.897 19.969 1.00 85.38 207 GLU A C 1
ATOM 1657 O O . GLU A 1 207 ? -16.989 16.717 19.667 1.00 85.38 207 GLU A O 1
ATOM 1662 N N . LEU A 1 208 ? -17.716 18.548 20.744 1.00 85.06 208 LEU A N 1
ATOM 1663 C CA . LEU A 1 208 ? -18.945 17.916 21.235 1.00 85.06 208 LEU A CA 1
ATOM 1664 C C . LEU A 1 208 ? -19.855 17.489 20.080 1.00 85.06 208 LEU A C 1
ATOM 1666 O O . LEU A 1 208 ? -20.338 16.362 20.064 1.00 85.06 208 LEU A O 1
ATOM 1670 N N . LEU A 1 209 ? -20.080 18.372 19.106 1.00 83.50 209 LEU A N 1
ATOM 1671 C CA . LEU A 1 209 ? -20.915 18.064 17.943 1.00 83.50 209 LEU A CA 1
ATOM 1672 C C . LEU A 1 209 ? -20.318 16.927 17.108 1.00 83.50 209 LEU A C 1
ATOM 1674 O O . LEU A 1 209 ? -21.047 16.030 16.692 1.00 83.50 209 LEU A O 1
ATOM 1678 N N . TYR A 1 210 ? -18.997 16.931 16.919 1.00 85.56 210 TYR A N 1
ATOM 1679 C CA . TYR A 1 210 ? -18.288 15.854 16.230 1.00 85.56 210 TYR A CA 1
ATOM 1680 C C . TYR A 1 210 ? -18.411 14.515 16.973 1.00 85.56 210 TYR A C 1
ATOM 1682 O O . TYR A 1 210 ? -18.726 13.493 16.365 1.00 85.56 210 TYR A O 1
ATOM 1690 N N . ALA A 1 211 ? -18.224 14.528 18.296 1.00 84.81 211 ALA A N 1
ATOM 1691 C CA . ALA A 1 211 ? -18.382 13.357 19.153 1.00 84.81 211 ALA A CA 1
ATOM 1692 C C . ALA A 1 211 ? -19.796 12.770 19.075 1.00 84.81 211 ALA A C 1
ATOM 1694 O O . ALA A 1 211 ? -19.958 11.555 19.034 1.00 84.81 211 ALA A O 1
ATOM 1695 N N . LEU A 1 212 ? -20.820 13.628 19.047 1.00 81.56 212 LEU A N 1
ATOM 1696 C CA . LEU A 1 212 ? -22.214 13.204 18.935 1.00 81.56 212 LEU A CA 1
ATOM 1697 C C . LEU A 1 212 ? -22.537 12.632 17.550 1.00 81.56 212 LEU A C 1
ATOM 1699 O O . LEU A 1 212 ? -23.272 11.652 17.474 1.00 81.56 212 LEU A O 1
ATOM 1703 N N . LEU A 1 213 ? -21.984 13.212 16.479 1.00 84.12 213 LEU A N 1
ATOM 1704 C CA . LEU A 1 213 ? -22.222 12.771 15.103 1.00 84.12 213 LEU A CA 1
ATOM 1705 C C . LEU A 1 213 ? -21.647 11.375 14.832 1.00 84.12 213 LEU A C 1
ATOM 1707 O O . LEU A 1 213 ? -22.324 10.539 14.244 1.00 84.12 213 LEU A O 1
ATOM 1711 N N . ASN A 1 214 ? -20.412 11.123 15.272 1.00 83.44 214 ASN A N 1
ATOM 1712 C CA . ASN A 1 214 ? -19.717 9.868 14.973 1.00 83.44 214 ASN A CA 1
ATOM 1713 C C . ASN A 1 214 ? -20.016 8.746 15.960 1.00 83.44 214 ASN A C 1
ATOM 1715 O O . ASN A 1 214 ? -19.614 7.612 15.735 1.00 83.44 214 ASN A O 1
ATOM 1719 N N . ARG A 1 215 ? -20.739 9.021 17.047 1.00 81.94 215 ARG A N 1
ATOM 1720 C CA . ARG A 1 215 ? -20.931 8.037 18.113 1.00 81.94 215 ARG A CA 1
ATOM 1721 C C . ARG A 1 215 ? -21.557 6.730 17.623 1.00 81.94 215 ARG A C 1
ATOM 1723 O O . ARG A 1 215 ? -21.091 5.668 18.010 1.00 81.94 215 ARG A O 1
ATOM 1730 N N . ASP A 1 216 ? -22.603 6.811 16.808 1.00 77.44 216 ASP A N 1
ATOM 1731 C CA . ASP A 1 216 ? -23.326 5.621 16.336 1.00 77.44 216 ASP A CA 1
ATOM 1732 C C . ASP A 1 216 ? -22.578 4.903 15.192 1.00 77.44 216 ASP A C 1
ATOM 1734 O O . ASP A 1 216 ? -22.918 3.777 14.843 1.00 77.44 216 ASP A O 1
ATOM 1738 N N . ILE A 1 217 ? -21.551 5.548 14.626 1.00 83.12 217 ILE A N 1
ATOM 1739 C CA . ILE A 1 217 ? -20.619 4.955 13.657 1.00 83.12 217 ILE A CA 1
ATOM 1740 C C . ILE A 1 217 ? -19.519 4.204 14.413 1.00 83.12 217 ILE A C 1
ATOM 1742 O O . ILE A 1 217 ? -19.234 3.044 14.131 1.00 83.12 217 ILE A O 1
ATOM 1746 N N . ASP A 1 218 ? -18.932 4.862 15.409 1.00 85.88 218 ASP A N 1
ATOM 1747 C CA . ASP A 1 218 ? -17.791 4.362 16.165 1.00 85.88 218 ASP A CA 1
ATOM 1748 C C . ASP A 1 218 ? -18.170 3.235 17.141 1.00 85.88 218 ASP A C 1
ATOM 1750 O O . ASP A 1 218 ? -17.398 2.298 17.343 1.00 85.88 218 ASP A O 1
ATOM 1754 N N . TRP A 1 219 ? -19.348 3.306 17.766 1.00 84.69 219 TRP A N 1
ATOM 1755 C CA . TRP A 1 219 ? -19.759 2.392 18.836 1.00 84.69 219 TRP A CA 1
ATOM 1756 C C . TRP A 1 219 ? -20.979 1.566 18.437 1.00 84.69 219 TRP A C 1
ATOM 1758 O O . TRP A 1 219 ? -22.002 2.109 18.025 1.00 84.69 219 TRP A O 1
ATOM 1768 N N . THR A 1 220 ? -20.925 0.249 18.655 1.00 77.62 220 THR A N 1
ATOM 1769 C CA . THR A 1 220 ? -22.025 -0.668 18.304 1.00 77.62 220 THR A CA 1
ATOM 1770 C C . THR A 1 220 ? -23.268 -0.433 19.164 1.00 77.62 220 THR A C 1
ATOM 1772 O O . THR A 1 220 ? -24.400 -0.636 18.724 1.00 77.62 220 THR A O 1
ATOM 1775 N N . ARG A 1 221 ? -23.072 -0.026 20.426 1.00 67.25 221 ARG A N 1
ATOM 1776 C CA . ARG A 1 221 ? -24.151 0.310 21.361 1.00 67.25 221 ARG A CA 1
ATOM 1777 C C . ARG A 1 221 ? -23.762 1.491 22.238 1.00 67.25 221 ARG A C 1
ATOM 1779 O O . ARG A 1 221 ? -22.706 1.488 22.869 1.00 67.25 221 ARG A O 1
ATOM 1786 N N . SER A 1 222 ? -24.675 2.449 22.390 1.00 54.31 222 SER A N 1
ATOM 1787 C CA . SER A 1 222 ? -24.604 3.417 23.483 1.00 54.31 222 SER A CA 1
ATOM 1788 C C . SER A 1 222 ? -25.028 2.726 24.780 1.00 54.31 222 SER A C 1
ATOM 1790 O O . SER A 1 222 ? -26.107 2.141 24.833 1.00 54.31 222 SER A O 1
ATOM 1792 N N . SER A 1 223 ? -24.221 2.805 25.840 1.00 48.66 223 SER A N 1
ATOM 1793 C CA . SER A 1 223 ? -24.409 2.070 27.109 1.00 48.66 223 SER A CA 1
ATOM 1794 C C . SER A 1 223 ? -25.649 2.449 27.945 1.00 48.66 223 SER A C 1
ATOM 1796 O O . SER A 1 223 ? -25.720 2.120 29.124 1.00 48.66 223 SER A O 1
ATOM 1798 N N . THR A 1 224 ? -26.641 3.104 27.351 1.00 45.69 224 THR A N 1
ATOM 1799 C CA . THR A 1 224 ? -28.011 3.229 27.852 1.00 45.69 224 THR A CA 1
ATOM 1800 C C . THR A 1 224 ? -28.929 3.423 26.652 1.00 45.69 224 THR A C 1
ATOM 1802 O O . THR A 1 224 ? -28.675 4.297 25.825 1.00 45.69 224 THR A O 1
ATOM 1805 N N . ASP A 1 225 ? -29.989 2.631 26.576 1.00 44.03 225 ASP A N 1
ATOM 1806 C CA . ASP A 1 225 ? -31.029 2.674 25.552 1.00 44.03 225 ASP A CA 1
ATOM 1807 C C . ASP A 1 225 ? -31.611 4.097 25.384 1.00 44.03 225 ASP A C 1
ATOM 1809 O O . ASP A 1 225 ? -32.443 4.562 26.161 1.00 44.03 225 ASP A O 1
ATOM 1813 N N . SER A 1 226 ? -31.105 4.835 24.395 1.00 41.12 226 SER A N 1
ATOM 1814 C CA . SER A 1 226 ? -31.795 5.941 23.725 1.00 41.12 226 SER A CA 1
ATOM 1815 C C . SER A 1 226 ? -31.165 6.115 22.346 1.00 41.12 226 SER A C 1
ATOM 1817 O O . SER A 1 226 ? -30.402 7.042 22.081 1.00 41.12 226 SER A O 1
ATOM 1819 N N . THR A 1 227 ? -31.468 5.173 21.454 1.00 36.44 227 THR A N 1
ATOM 1820 C CA . THR A 1 227 ? -31.101 5.178 20.029 1.00 36.44 227 THR A CA 1
ATOM 1821 C C . THR A 1 227 ? -31.818 6.291 19.254 1.00 36.44 227 THR A C 1
ATOM 1823 O O . THR A 1 227 ? -32.510 6.046 18.267 1.00 36.44 227 THR A O 1
ATOM 1826 N N . ASN A 1 228 ? -31.723 7.535 19.727 1.00 39.16 228 ASN A N 1
ATOM 1827 C CA . ASN A 1 228 ? -32.220 8.698 19.010 1.00 39.16 228 ASN A CA 1
ATOM 1828 C C . ASN A 1 228 ? -31.453 9.964 19.420 1.00 39.16 228 ASN A C 1
ATOM 1830 O O . ASN A 1 228 ? -31.995 10.868 20.056 1.00 39.16 228 ASN A O 1
ATOM 1834 N N . PHE A 1 229 ? -30.166 10.034 19.073 1.00 48.44 229 PHE A N 1
ATOM 1835 C CA . PHE A 1 229 ? -29.402 11.277 19.183 1.00 48.44 229 PHE A CA 1
ATOM 1836 C C . PHE A 1 229 ? -29.590 12.098 17.911 1.00 48.44 229 PHE A C 1
ATOM 1838 O O . PHE A 1 229 ? -28.680 12.314 17.121 1.00 48.44 229 PHE A O 1
ATOM 1845 N N . ASN A 1 230 ? -30.814 12.590 17.727 1.00 40.81 230 ASN A N 1
ATOM 1846 C CA . ASN A 1 230 ? -31.020 13.740 16.865 1.00 40.81 230 ASN A CA 1
ATOM 1847 C C . ASN A 1 230 ? -30.253 14.896 17.529 1.00 40.81 230 ASN A C 1
ATOM 1849 O O . ASN A 1 230 ? -30.621 15.315 18.631 1.00 40.81 230 ASN A O 1
ATOM 1853 N N . ALA A 1 231 ? -29.179 15.374 16.889 1.00 42.56 231 ALA A N 1
ATOM 1854 C CA . ALA A 1 231 ? -28.201 16.348 17.404 1.00 42.56 231 ALA A CA 1
ATOM 1855 C C . ALA A 1 231 ? -28.798 17.693 17.886 1.00 42.56 231 ALA A C 1
ATOM 1857 O O . ALA A 1 231 ? -28.081 18.589 18.320 1.00 42.56 231 ALA A O 1
ATOM 1858 N N . SER A 1 232 ? -30.119 17.841 17.815 1.00 39.62 232 SER A N 1
ATOM 1859 C CA . SER A 1 232 ? -30.893 19.015 18.204 1.00 39.62 232 SER A CA 1
ATOM 1860 C C . SER A 1 232 ? -31.647 18.864 19.536 1.00 39.62 232 SER A C 1
ATOM 1862 O O . SER A 1 232 ? -32.169 19.864 20.012 1.00 39.62 232 SER A O 1
ATOM 1864 N N . ASN A 1 233 ? -31.752 17.661 20.129 1.00 42.41 233 ASN A N 1
ATOM 1865 C CA . ASN A 1 233 ? -32.647 17.415 21.281 1.00 42.41 233 ASN A CA 1
ATOM 1866 C C . ASN A 1 233 ? -32.065 16.577 22.438 1.00 42.41 233 ASN A C 1
ATOM 1868 O O . ASN A 1 233 ? -32.760 16.343 23.428 1.00 42.41 233 ASN A O 1
ATOM 1872 N N . SER A 1 234 ? -30.808 16.133 22.376 1.00 49.94 234 SER A N 1
ATOM 1873 C CA . SER A 1 234 ? -30.145 15.528 23.538 1.00 49.94 234 SER A CA 1
ATOM 1874 C C . SER A 1 234 ? -29.694 16.631 24.497 1.00 49.94 234 SER A C 1
ATOM 1876 O O . SER A 1 234 ? -28.903 17.480 24.100 1.00 49.94 234 SER A O 1
ATOM 1878 N N . GLY A 1 235 ? -30.138 16.619 25.758 1.00 58.75 235 GLY A N 1
ATOM 1879 C CA . GLY A 1 235 ? -29.767 17.597 26.802 1.00 58.75 235 GLY A CA 1
ATOM 1880 C C . GLY A 1 235 ? -28.279 17.626 27.213 1.00 58.75 235 GLY A C 1
ATOM 1881 O O . GLY A 1 235 ? -27.959 18.048 28.323 1.00 58.75 235 GLY A O 1
ATOM 1882 N N . VAL A 1 236 ? -27.379 17.151 26.347 1.00 67.00 236 VAL A N 1
ATOM 1883 C CA . VAL A 1 236 ? -25.922 17.187 26.485 1.00 67.00 236 VAL A CA 1
ATOM 1884 C C . VAL A 1 236 ? -25.414 18.451 25.787 1.00 67.00 236 VAL A C 1
ATOM 1886 O O . VAL A 1 236 ? -25.291 18.499 24.568 1.00 67.00 236 VAL A O 1
ATOM 1889 N N . ASP A 1 237 ? -25.143 19.480 26.584 1.00 73.88 237 ASP A N 1
ATOM 1890 C CA . ASP A 1 237 ? -24.587 20.774 26.167 1.00 73.88 237 ASP A CA 1
ATOM 1891 C C . ASP A 1 237 ? -23.165 20.909 26.734 1.00 73.88 237 ASP A C 1
ATOM 1893 O O . ASP A 1 237 ? -22.891 20.398 27.823 1.00 73.88 237 ASP A O 1
ATOM 1897 N N . ILE A 1 238 ? -22.263 21.619 26.048 1.00 80.19 238 ILE A N 1
ATOM 1898 C CA . ILE A 1 238 ? -20.882 21.845 26.511 1.00 80.19 238 ILE A CA 1
ATOM 1899 C C . ILE A 1 238 ? -20.799 22.486 27.906 1.00 80.19 238 ILE A C 1
ATOM 1901 O O . ILE A 1 238 ? -19.794 22.340 28.610 1.00 80.19 238 ILE A O 1
ATOM 1905 N N . ASN A 1 239 ? -21.853 23.191 28.316 1.00 80.94 239 ASN A N 1
ATOM 1906 C CA . ASN A 1 239 ? -21.984 23.811 29.629 1.00 80.94 239 ASN A CA 1
ATOM 1907 C C . ASN A 1 239 ? -22.460 22.830 30.711 1.00 80.94 239 ASN A C 1
ATOM 1909 O O . ASN A 1 239 ? -22.206 23.058 31.891 1.00 80.94 239 ASN A O 1
ATOM 1913 N N . ASN A 1 240 ? -23.119 21.737 30.316 1.00 80.50 240 ASN A N 1
ATOM 1914 C CA . ASN A 1 240 ? -23.733 20.759 31.216 1.00 80.50 240 ASN A CA 1
ATOM 1915 C C . ASN A 1 240 ? -22.922 19.459 31.351 1.00 80.50 240 ASN A C 1
ATOM 1917 O O . ASN A 1 240 ? -23.2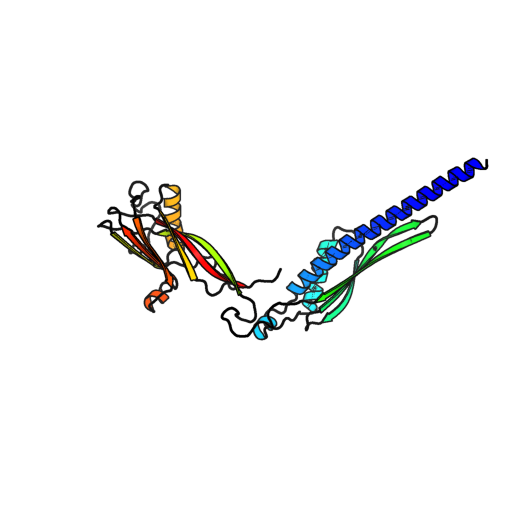81 18.600 32.159 1.00 80.50 240 ASN A O 1
ATOM 1921 N N . ILE A 1 241 ? -21.842 19.296 30.579 1.00 83.25 241 ILE A N 1
ATOM 1922 C CA . ILE A 1 241 ? -20.935 18.152 30.715 1.00 83.25 241 ILE A CA 1
ATOM 1923 C C . ILE A 1 241 ? -19.890 18.373 31.812 1.00 83.25 241 ILE A C 1
ATOM 1925 O O . ILE A 1 241 ? -19.393 19.479 32.038 1.00 83.25 241 ILE A O 1
ATOM 1929 N N . GLN A 1 242 ? -19.505 17.285 32.471 1.00 82.50 242 GLN A N 1
ATOM 1930 C CA . GLN A 1 242 ? -18.425 17.279 33.446 1.00 82.50 242 GLN A CA 1
ATOM 1931 C C . GLN A 1 242 ? -17.072 17.267 32.737 1.00 82.50 242 GLN A C 1
ATOM 1933 O O . GLN A 1 242 ? -16.792 16.402 31.909 1.00 82.50 242 GLN A O 1
ATOM 1938 N N . LYS A 1 243 ? -16.224 18.234 33.095 1.00 83.94 243 LYS A N 1
ATOM 1939 C CA . LYS A 1 243 ? -14.878 18.395 32.521 1.00 83.94 243 LYS A CA 1
ATOM 1940 C C . LYS A 1 243 ? -13.793 17.805 33.421 1.00 83.94 243 LYS A C 1
ATOM 1942 O O . LYS A 1 243 ? -12.801 17.275 32.929 1.00 83.94 243 LYS A O 1
ATOM 1947 N N . ASN A 1 244 ? -14.022 17.829 34.734 1.00 83.12 244 ASN A N 1
ATOM 1948 C CA . ASN A 1 244 ? -13.089 17.324 35.736 1.00 83.12 244 ASN A CA 1
ATOM 1949 C C . ASN A 1 244 ? -13.326 15.832 35.975 1.00 83.12 244 ASN A C 1
ATOM 1951 O O . ASN A 1 244 ? -14.123 15.452 36.836 1.00 83.12 244 ASN A O 1
ATOM 1955 N N . ILE A 1 245 ? -12.629 15.004 35.200 1.00 86.62 245 ILE A N 1
ATOM 1956 C CA . ILE A 1 245 ? -12.580 13.559 35.398 1.00 86.62 245 ILE A CA 1
ATOM 1957 C C . ILE A 1 245 ? -11.135 13.086 35.491 1.00 86.62 245 ILE A C 1
ATOM 1959 O O . ILE A 1 245 ? -10.280 13.489 34.704 1.00 86.62 245 ILE A O 1
ATOM 1963 N N . THR A 1 246 ? -10.885 12.193 36.438 1.00 89.50 246 THR A N 1
ATOM 1964 C CA . THR A 1 246 ? -9.625 11.470 36.554 1.00 89.50 246 THR A CA 1
ATOM 1965 C C . THR A 1 246 ? -9.864 10.037 36.108 1.00 89.50 246 THR A C 1
ATOM 1967 O O . THR A 1 246 ? -10.601 9.299 36.761 1.00 89.50 246 THR A O 1
ATOM 1970 N N . VAL A 1 247 ? -9.254 9.641 34.991 1.00 90.62 247 VAL A N 1
ATOM 1971 C CA . VAL A 1 247 ? -9.297 8.255 34.505 1.00 90.62 247 VAL A CA 1
ATOM 1972 C C . VAL A 1 247 ? -8.277 7.438 35.291 1.00 90.62 247 VAL A C 1
ATOM 1974 O O . VAL A 1 247 ? -7.090 7.756 35.286 1.00 90.62 247 VAL A O 1
ATOM 1977 N N . SER A 1 248 ? -8.741 6.410 35.997 1.00 89.50 248 SER A N 1
ATOM 1978 C CA . SER A 1 248 ? -7.897 5.546 36.831 1.00 89.50 248 SER A CA 1
ATOM 1979 C C . SER A 1 248 ? -7.427 4.294 36.102 1.00 89.50 248 SER A C 1
ATOM 1981 O O . SER A 1 248 ? -6.346 3.788 36.389 1.00 89.50 248 SER A O 1
ATOM 1983 N N . ASN A 1 249 ? -8.238 3.781 35.180 1.00 90.81 249 ASN A N 1
ATOM 1984 C CA . ASN A 1 249 ? -7.917 2.601 34.392 1.00 90.81 249 ASN A CA 1
ATOM 1985 C C . ASN A 1 249 ? -8.517 2.759 33.001 1.00 90.81 249 ASN A C 1
ATOM 1987 O O . ASN A 1 249 ? -9.643 3.234 32.880 1.00 90.81 249 ASN A O 1
ATOM 1991 N N . ILE A 1 250 ? -7.774 2.370 31.973 1.00 92.44 250 ILE A N 1
ATOM 1992 C CA . ILE A 1 250 ? -8.253 2.364 30.598 1.00 92.44 250 ILE A CA 1
ATOM 1993 C C . ILE A 1 250 ? -7.559 1.257 29.817 1.00 92.44 250 ILE A C 1
ATOM 1995 O O . ILE A 1 250 ? -6.343 1.090 29.902 1.00 92.44 250 ILE A O 1
ATOM 1999 N N . LYS A 1 251 ? -8.340 0.482 29.070 1.00 92.50 251 LYS A N 1
ATOM 2000 C CA . LYS A 1 251 ? -7.832 -0.595 28.224 1.00 92.50 251 LYS A CA 1
ATOM 2001 C C . LYS A 1 251 ? -8.783 -0.871 27.066 1.00 92.50 251 LYS A C 1
ATOM 2003 O O . LYS A 1 251 ? -9.999 -0.741 27.194 1.00 92.50 251 LYS A O 1
ATOM 2008 N N . GLY A 1 252 ? -8.205 -1.295 25.952 1.00 90.75 252 GLY A N 1
ATOM 2009 C CA . GLY A 1 252 ? -8.924 -1.993 24.894 1.00 90.75 252 GLY A CA 1
ATOM 2010 C C . GLY A 1 252 ? -8.736 -3.493 25.064 1.00 90.75 252 GLY A C 1
ATOM 2011 O O . GLY A 1 252 ? -7.704 -3.932 25.576 1.00 90.75 252 GLY A O 1
ATOM 2012 N N . ARG A 1 253 ? -9.735 -4.275 24.675 1.00 90.88 253 ARG A N 1
ATOM 2013 C CA . ARG A 1 253 ? -9.659 -5.735 24.682 1.00 90.88 253 ARG A CA 1
ATOM 2014 C C . ARG A 1 253 ? -10.552 -6.337 23.609 1.00 90.88 253 ARG A C 1
ATOM 2016 O O . ARG A 1 253 ? -11.475 -5.688 23.125 1.00 90.88 253 ARG A O 1
ATOM 2023 N N . GLU A 1 254 ? -10.301 -7.600 23.317 1.00 88.25 254 GLU A N 1
ATOM 2024 C CA . GLU A 1 254 ? -11.207 -8.430 22.531 1.00 88.25 254 GLU A CA 1
ATOM 2025 C C . GLU A 1 254 ? -12.384 -8.922 23.392 1.00 88.25 254 GLU A C 1
ATOM 2027 O O . GLU A 1 254 ? -12.363 -8.848 24.635 1.00 88.25 254 GLU A O 1
ATOM 2032 N N . CYS A 1 255 ? -13.436 -9.391 22.728 1.00 87.00 255 CYS A N 1
ATOM 2033 C CA . CYS A 1 255 ? -14.592 -10.005 23.365 1.00 87.00 255 CYS A CA 1
ATOM 2034 C C . CYS A 1 255 ? -14.185 -11.244 24.189 1.00 87.00 255 CYS A C 1
ATOM 2036 O O . CYS A 1 255 ? -13.310 -12.018 23.808 1.00 87.00 255 CYS A O 1
ATOM 2038 N N . LEU A 1 256 ? -14.802 -11.429 25.361 1.00 87.44 256 LEU A N 1
ATOM 2039 C CA . LEU A 1 256 ? -14.464 -12.526 26.283 1.00 87.44 256 LEU A CA 1
ATOM 2040 C C . LEU A 1 256 ? -15.527 -13.624 26.318 1.00 87.44 256 LEU A C 1
ATOM 2042 O O . LEU A 1 256 ? -15.225 -14.778 26.622 1.00 87.44 256 LEU A O 1
ATOM 2046 N N . THR A 1 257 ? -16.785 -13.267 26.066 1.00 87.00 257 THR A N 1
ATOM 2047 C CA . THR A 1 257 ? -17.920 -14.192 26.112 1.00 87.00 257 THR A CA 1
ATOM 2048 C C . THR A 1 257 ? -18.576 -14.288 24.743 1.00 87.00 257 THR A C 1
ATOM 2050 O O . THR A 1 257 ? -18.534 -13.348 23.955 1.00 87.00 257 THR A O 1
ATOM 2053 N N . ALA A 1 258 ? -19.246 -15.409 24.470 1.00 86.06 258 ALA A N 1
ATOM 2054 C CA . ALA A 1 258 ? -19.979 -15.587 23.217 1.00 86.06 258 ALA A CA 1
ATOM 2055 C C . ALA A 1 258 ? -21.078 -14.527 23.011 1.00 86.06 258 ALA A C 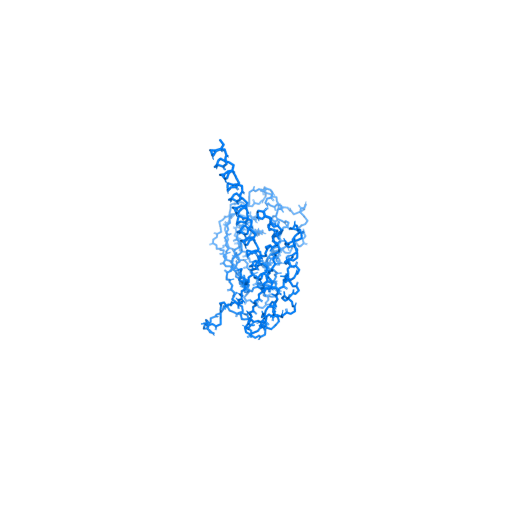1
ATOM 2057 O O . ALA A 1 258 ? -21.425 -14.229 21.876 1.00 86.06 258 ALA A O 1
ATOM 2058 N N . ASP A 1 259 ? -21.627 -13.963 24.090 1.00 84.31 259 ASP A N 1
ATOM 2059 C CA . ASP A 1 259 ? -22.607 -12.879 24.003 1.00 84.31 259 ASP A CA 1
ATOM 2060 C C . ASP A 1 259 ? -21.939 -11.551 23.628 1.00 84.31 259 ASP A C 1
ATOM 2062 O O . ASP A 1 259 ? -22.456 -10.845 22.770 1.00 84.31 259 ASP A O 1
ATOM 2066 N N . GLU A 1 260 ? -20.760 -11.251 24.187 1.00 85.69 260 GLU A N 1
ATOM 2067 C CA . GLU A 1 260 ? -19.976 -10.075 23.791 1.00 85.69 260 GLU A CA 1
ATOM 2068 C C . GLU A 1 260 ? -19.545 -10.147 22.326 1.00 85.69 260 GLU A C 1
ATOM 2070 O O . GLU A 1 260 ? -19.727 -9.173 21.605 1.00 85.69 260 GLU A O 1
ATOM 2075 N N . CYS A 1 261 ? -19.042 -11.301 21.873 1.00 86.06 261 CYS A N 1
ATOM 2076 C CA . CYS A 1 261 ? -18.579 -11.481 20.493 1.00 86.06 261 CYS A CA 1
ATOM 2077 C C . CYS A 1 261 ? -19.719 -11.431 19.461 1.00 86.06 261 CYS A C 1
ATOM 2079 O O . CYS A 1 261 ? -19.476 -11.252 18.276 1.00 86.06 261 CYS A O 1
ATOM 2081 N N . ARG A 1 262 ? -20.982 -11.598 19.881 1.00 84.19 262 ARG A N 1
ATOM 2082 C CA . ARG A 1 262 ? -22.138 -11.348 19.000 1.00 84.19 262 ARG A CA 1
ATOM 2083 C C . ARG A 1 262 ? -22.451 -9.864 18.848 1.00 84.19 262 ARG A C 1
ATOM 2085 O O . ARG A 1 262 ? -23.157 -9.503 17.912 1.00 84.19 262 ARG A O 1
ATOM 2092 N N . GLU A 1 263 ? -22.010 -9.035 19.790 1.00 81.88 263 GLU A N 1
ATOM 2093 C CA . GLU A 1 263 ? -22.199 -7.587 19.738 1.00 81.88 263 GLU A CA 1
ATOM 2094 C C . GLU A 1 263 ? -21.043 -6.925 19.002 1.00 81.88 263 GLU A C 1
ATOM 2096 O O . GLU A 1 263 ? -21.266 -6.276 17.990 1.00 81.88 263 GLU A O 1
ATOM 2101 N N . SER A 1 264 ? -19.821 -7.109 19.492 1.00 86.62 264 SER A N 1
ATOM 2102 C CA . SER A 1 264 ? -18.607 -6.668 18.814 1.00 86.62 264 SER A CA 1
ATOM 2103 C C . SER A 1 264 ? -17.424 -7.514 19.264 1.00 86.62 264 SER A C 1
ATOM 2105 O O . SER A 1 264 ? -17.324 -7.895 20.436 1.00 86.62 264 SER A O 1
ATOM 2107 N N . ASP A 1 265 ? -16.495 -7.740 18.343 1.00 87.00 265 ASP A N 1
ATOM 2108 C CA . ASP A 1 265 ? -15.209 -8.371 18.620 1.00 87.00 265 ASP A CA 1
ATOM 2109 C C . ASP A 1 265 ? -14.316 -7.491 19.509 1.00 87.00 265 ASP A C 1
ATOM 2111 O O . ASP A 1 265 ? -13.447 -8.006 20.215 1.00 87.00 265 ASP A O 1
ATOM 2115 N N . TYR A 1 266 ? -14.562 -6.175 19.552 1.00 91.62 266 TYR A N 1
ATOM 2116 C CA . TYR A 1 266 ? -13.708 -5.199 20.225 1.00 91.62 266 TYR A CA 1
ATOM 2117 C C . TYR A 1 266 ? -14.454 -4.393 21.287 1.00 91.62 266 TYR A C 1
ATOM 2119 O O . TYR A 1 266 ? -15.575 -3.920 21.095 1.00 91.62 266 TYR A O 1
ATOM 2127 N N . TRP A 1 267 ? -13.793 -4.191 22.425 1.00 90.81 267 TRP A N 1
ATOM 2128 C CA . TRP A 1 267 ? -14.357 -3.512 23.586 1.00 90.81 267 TRP A CA 1
ATOM 2129 C C . TRP A 1 267 ? -13.364 -2.526 24.187 1.00 90.81 267 TRP A C 1
ATOM 2131 O O . TRP A 1 267 ? -12.172 -2.814 24.324 1.00 90.81 267 TRP A O 1
ATOM 2141 N N . VAL A 1 268 ? -13.878 -1.379 24.623 1.00 91.19 268 VAL A N 1
ATOM 2142 C CA . VAL A 1 268 ? -13.121 -0.402 25.408 1.00 91.19 268 VAL A CA 1
ATOM 2143 C C . VAL A 1 268 ? -13.706 -0.343 26.810 1.00 91.19 268 VAL A C 1
ATOM 2145 O O . VAL A 1 268 ? -14.915 -0.181 26.997 1.00 91.19 268 VAL A O 1
ATOM 2148 N N . GLU A 1 269 ? -12.829 -0.478 27.802 1.00 91.38 269 GLU A N 1
ATOM 2149 C CA . GLU A 1 269 ? -13.174 -0.400 29.216 1.00 91.38 269 GLU A CA 1
ATOM 2150 C C . GLU A 1 269 ? -12.363 0.695 29.888 1.00 91.38 269 GLU A C 1
ATOM 2152 O O . GLU A 1 269 ? -11.139 0.762 29.738 1.00 91.38 269 GLU A O 1
ATOM 2157 N N . TRP A 1 270 ? -13.039 1.537 30.660 1.00 91.94 270 TRP A N 1
ATOM 2158 C CA . TRP A 1 270 ? -12.358 2.518 31.485 1.00 91.94 270 TRP A CA 1
ATOM 2159 C C . TRP A 1 270 ? -13.137 2.840 32.752 1.00 91.94 270 TRP A C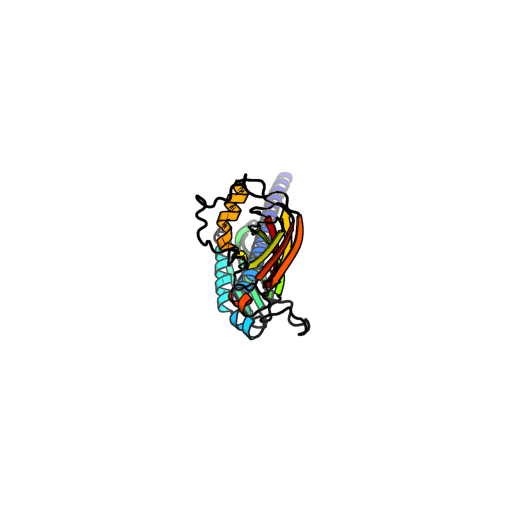 1
ATOM 2161 O O . TRP A 1 270 ? -14.369 2.855 32.773 1.00 91.94 270 TRP A O 1
ATOM 2171 N N . ASP A 1 271 ? -12.383 3.130 33.806 1.00 90.25 271 ASP A N 1
ATOM 2172 C CA . ASP A 1 271 ? -12.903 3.567 35.092 1.00 90.25 271 ASP A CA 1
ATOM 2173 C C . ASP A 1 271 ? -12.375 4.964 35.399 1.00 90.25 271 ASP A C 1
ATOM 2175 O O . ASP A 1 271 ? -11.213 5.289 35.125 1.00 90.25 271 ASP A O 1
ATOM 2179 N N . GLY A 1 272 ? -13.220 5.799 35.990 1.00 90.00 272 GLY A N 1
ATOM 2180 C CA . GLY A 1 272 ? -12.828 7.141 36.385 1.00 90.00 272 GLY A CA 1
ATOM 2181 C C . GLY A 1 272 ? -13.671 7.708 37.511 1.00 90.00 272 GLY A C 1
ATOM 2182 O O . GLY A 1 272 ? -14.766 7.233 37.824 1.00 90.00 272 GLY A O 1
ATOM 2183 N N . THR A 1 273 ? -13.146 8.756 38.132 1.00 90.06 273 THR A N 1
ATOM 2184 C CA . THR A 1 273 ? -13.816 9.488 39.204 1.00 90.06 273 THR A CA 1
ATOM 2185 C C . THR A 1 273 ? -13.912 10.965 38.856 1.00 90.06 273 THR A C 1
ATOM 2187 O O . THR A 1 273 ? -13.000 11.562 38.286 1.00 90.06 273 THR A O 1
ATOM 2190 N N . GLY A 1 274 ? -15.052 11.556 39.182 1.00 87.81 274 GLY A N 1
ATOM 2191 C CA . GLY A 1 274 ? -15.357 12.955 38.942 1.00 87.81 274 GLY A CA 1
ATOM 2192 C C . GLY A 1 274 ? -16.637 13.345 39.667 1.00 87.81 274 GLY A C 1
ATOM 2193 O O . GLY A 1 274 ? -17.030 12.719 40.650 1.00 87.81 274 GLY A O 1
ATOM 2194 N N . ASN A 1 275 ? -17.305 14.375 39.167 1.00 86.81 275 ASN A N 1
ATOM 2195 C CA . ASN A 1 275 ? -18.611 14.783 39.677 1.00 86.81 275 ASN A CA 1
ATOM 2196 C C . 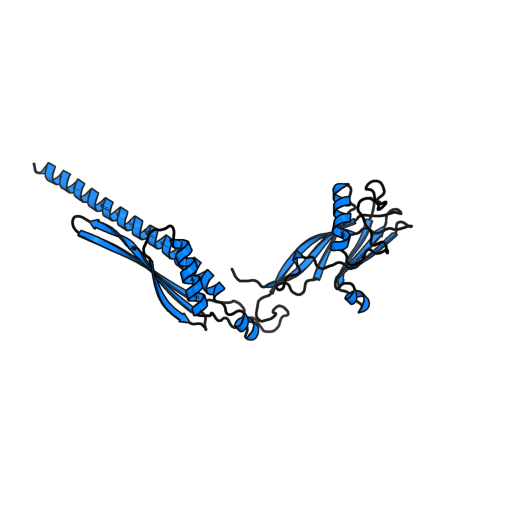ASN A 1 275 ? -19.746 14.013 38.981 1.00 86.81 275 ASN A C 1
ATOM 2198 O O . ASN A 1 275 ? -19.554 13.532 37.858 1.00 86.81 275 ASN A O 1
ATOM 2202 N N . PRO A 1 276 ? -20.936 13.920 39.601 1.00 85.12 276 PRO A N 1
ATOM 2203 C CA . PRO A 1 276 ? -22.144 13.442 38.938 1.00 85.12 276 PRO A CA 1
ATOM 2204 C C . PRO A 1 276 ? -22.461 14.209 37.648 1.00 85.12 276 PRO A C 1
ATOM 2206 O O . PRO A 1 276 ? -22.392 15.440 37.616 1.00 85.12 276 PRO A O 1
ATOM 2209 N N . GLY A 1 277 ? -22.850 13.496 36.595 1.00 80.88 277 GLY A N 1
ATOM 2210 C CA . GLY A 1 277 ? -23.247 14.076 35.315 1.00 80.88 277 GLY A CA 1
ATOM 2211 C C . GLY A 1 277 ? -22.828 13.243 34.108 1.00 80.88 277 GLY A C 1
ATOM 2212 O O . GLY A 1 277 ? -22.399 12.096 34.232 1.00 80.88 277 GLY A O 1
ATOM 2213 N N . THR A 1 278 ? -22.992 13.839 32.928 1.00 84.56 278 THR A N 1
ATOM 2214 C CA . THR A 1 278 ? -22.504 13.288 31.659 1.00 84.56 278 THR A CA 1
ATOM 2215 C C . THR A 1 278 ? -21.079 13.765 31.422 1.00 84.56 278 THR A C 1
ATOM 2217 O O . THR A 1 278 ? -20.798 14.954 31.559 1.00 84.56 278 THR A O 1
ATOM 2220 N N . VAL A 1 279 ? -20.190 12.859 31.036 1.00 84.56 279 VAL A N 1
ATOM 2221 C CA . VAL A 1 279 ? -18.817 13.174 30.615 1.00 84.56 279 VAL A CA 1
ATOM 2222 C C . VAL A 1 279 ? -18.699 12.877 29.133 1.00 84.56 279 VAL A C 1
ATOM 2224 O O . VAL A 1 279 ? -19.299 11.923 28.657 1.00 84.56 279 VAL A O 1
ATOM 2227 N N . VAL A 1 280 ? -17.914 13.671 28.408 1.00 87.75 280 VAL A N 1
ATOM 2228 C CA . VAL A 1 280 ? -17.497 13.345 27.041 1.00 87.75 280 VAL A CA 1
ATOM 2229 C C . VAL A 1 280 ? -15.978 13.255 27.041 1.00 87.75 280 VAL A C 1
ATOM 2231 O O . VAL A 1 280 ? -15.280 14.268 27.101 1.00 87.75 280 VAL A O 1
ATOM 2234 N N . LEU A 1 281 ? -15.483 12.021 27.054 1.00 88.38 281 LEU A N 1
ATOM 2235 C CA . LEU A 1 281 ? -14.069 11.695 27.181 1.00 88.38 281 LEU A CA 1
ATOM 2236 C C . LEU A 1 281 ? -13.467 11.444 25.799 1.00 88.38 281 LEU A C 1
ATOM 2238 O O . LEU A 1 281 ? -13.966 10.594 25.060 1.00 88.38 281 LEU A O 1
ATOM 2242 N N . LYS A 1 282 ? -12.384 12.155 25.473 1.00 92.50 282 LYS A N 1
ATOM 2243 C CA . LYS A 1 282 ? -11.621 11.969 24.237 1.00 92.50 282 LYS A CA 1
ATOM 2244 C C . LYS A 1 282 ? -10.622 10.829 24.415 1.00 92.50 282 LYS A C 1
ATOM 2246 O O . LYS A 1 282 ? -9.758 10.884 25.293 1.00 92.50 282 LYS A O 1
ATOM 2251 N N . LEU A 1 283 ? -10.746 9.810 23.577 1.00 92.44 283 LEU A N 1
ATOM 2252 C CA . LEU A 1 283 ? -9.928 8.607 23.578 1.00 92.44 283 LEU A CA 1
ATOM 2253 C C . LEU A 1 283 ? -9.106 8.536 22.293 1.00 92.44 283 LEU A C 1
ATOM 2255 O O . LEU A 1 283 ? -9.621 8.773 21.209 1.00 92.44 283 LEU A O 1
ATOM 2259 N N . GLU A 1 284 ? -7.837 8.183 22.406 1.00 94.38 284 GLU A N 1
ATOM 2260 C CA . GLU A 1 284 ? -6.971 7.867 21.276 1.00 94.38 284 GLU A CA 1
ATOM 2261 C C . GLU A 1 284 ? -6.735 6.359 21.286 1.00 94.38 284 GLU A C 1
ATOM 2263 O O . GLU A 1 284 ? -6.164 5.820 22.237 1.00 94.38 284 GLU A O 1
ATOM 2268 N N . ILE A 1 285 ? -7.249 5.670 20.267 1.00 93.56 285 ILE A N 1
ATOM 2269 C CA . ILE A 1 285 ? -7.172 4.213 20.158 1.00 93.56 285 ILE A CA 1
ATOM 2270 C C . ILE A 1 285 ? -6.227 3.874 19.017 1.00 93.56 285 ILE A C 1
ATOM 2272 O O . ILE A 1 285 ? -6.480 4.221 17.862 1.00 93.56 285 ILE A O 1
ATOM 2276 N N . THR A 1 286 ? -5.148 3.174 19.354 1.00 93.56 286 THR A N 1
ATOM 2277 C CA . THR A 1 286 ? -4.207 2.609 18.394 1.00 93.56 286 THR A CA 1
ATOM 2278 C C . THR A 1 286 ? -4.566 1.155 18.138 1.00 93.56 286 THR A C 1
ATOM 2280 O O . THR A 1 286 ? -4.470 0.300 19.022 1.00 93.56 286 THR A O 1
ATOM 2283 N N . TRP A 1 287 ? -4.942 0.886 16.901 1.00 91.75 287 TRP A N 1
ATOM 2284 C CA . TRP A 1 287 ? -5.143 -0.428 16.326 1.00 91.75 287 TRP A CA 1
ATOM 2285 C C . TRP A 1 287 ? -3.820 -0.953 15.796 1.00 91.75 287 TRP A C 1
ATOM 2287 O O . TRP A 1 287 ? -3.024 -0.207 15.226 1.00 91.75 287 TRP A O 1
ATOM 2297 N N . ARG A 1 288 ? -3.587 -2.245 15.976 1.00 89.25 288 ARG A N 1
ATOM 2298 C CA . ARG A 1 288 ? -2.468 -2.967 15.386 1.00 89.25 288 ARG A CA 1
ATOM 2299 C C . ARG A 1 288 ? -3.038 -4.051 14.496 1.00 89.25 288 ARG A C 1
ATOM 2301 O O . ARG A 1 288 ? -3.890 -4.811 14.940 1.00 89.25 288 ARG A O 1
ATOM 2308 N N . TYR A 1 289 ? -2.549 -4.111 13.273 1.00 86.88 289 TYR A N 1
ATOM 2309 C CA . TYR A 1 289 ? -3.035 -5.036 12.266 1.00 86.88 289 TYR A CA 1
ATOM 2310 C C . TYR A 1 289 ? -1.883 -5.517 11.395 1.00 86.88 289 TYR A C 1
ATOM 2312 O O . TYR A 1 289 ? -0.776 -4.975 11.430 1.00 86.88 289 TYR A O 1
ATOM 2320 N N . LYS A 1 290 ? -2.156 -6.572 10.645 1.00 81.12 290 LYS A N 1
ATOM 2321 C CA . LYS A 1 290 ? -1.277 -7.125 9.630 1.00 81.12 290 LYS A CA 1
ATOM 2322 C C . LYS A 1 290 ? -1.803 -6.725 8.265 1.00 81.12 290 LYS A C 1
ATOM 2324 O O . LYS A 1 290 ? -2.992 -6.885 8.012 1.00 81.12 290 LYS A O 1
ATOM 2329 N N . GLU A 1 291 ? -0.932 -6.233 7.401 1.00 78.00 291 GLU A N 1
ATOM 2330 C CA . GLU A 1 291 ? -1.270 -5.922 6.013 1.00 78.00 291 GLU A CA 1
ATOM 2331 C C . GLU A 1 291 ? -0.275 -6.596 5.072 1.00 78.00 291 GLU A C 1
ATOM 2333 O O . GLU A 1 291 ? 0.895 -6.768 5.425 1.00 78.00 291 GLU A O 1
ATOM 2338 N N . TYR A 1 292 ? -0.740 -6.985 3.885 1.00 67.81 292 TYR A N 1
ATOM 2339 C CA . TYR A 1 292 ? 0.146 -7.446 2.822 1.00 67.81 292 TYR A CA 1
ATOM 2340 C C . TYR A 1 292 ? 1.084 -6.324 2.372 1.00 67.81 292 TYR A C 1
ATOM 2342 O O . TYR A 1 292 ? 0.639 -5.244 1.982 1.00 67.81 292 TYR A O 1
ATOM 2350 N N . GLU A 1 293 ? 2.385 -6.596 2.403 1.00 55.06 293 GLU A N 1
ATOM 2351 C CA . GLU A 1 293 ? 3.377 -5.752 1.748 1.00 55.06 293 GLU A CA 1
ATOM 2352 C C . GLU A 1 293 ? 3.510 -6.215 0.297 1.00 55.06 293 GLU A C 1
ATOM 2354 O O . GLU A 1 293 ? 4.077 -7.271 0.012 1.00 55.06 293 GLU A O 1
ATOM 2359 N N . TYR A 1 294 ? 2.944 -5.435 -0.628 1.00 49.78 294 TYR A N 1
ATOM 2360 C CA . TYR A 1 294 ? 3.427 -5.459 -2.002 1.00 49.78 294 TYR A CA 1
ATOM 2361 C C . TYR A 1 294 ? 4.826 -4.850 -1.938 1.00 49.78 294 TYR A C 1
ATOM 2363 O O . TYR A 1 294 ? 4.956 -3.689 -1.557 1.00 49.78 294 TYR A O 1
ATOM 2371 N N . ALA A 1 295 ? 5.859 -5.649 -2.203 1.00 43.03 295 ALA A N 1
ATOM 2372 C CA . ALA A 1 295 ? 7.204 -5.113 -2.350 1.00 43.03 295 ALA A CA 1
ATOM 2373 C C . ALA A 1 295 ? 7.168 -4.085 -3.494 1.00 43.03 295 ALA A C 1
ATOM 2375 O O . ALA A 1 295 ? 6.881 -4.459 -4.633 1.00 43.03 295 ALA A O 1
ATOM 2376 N N . GLU A 1 296 ? 7.350 -2.806 -3.154 1.00 31.53 296 GLU A N 1
ATOM 2377 C CA . GLU A 1 296 ? 7.678 -1.745 -4.116 1.00 31.53 296 GLU A CA 1
ATOM 2378 C C . GLU A 1 296 ? 9.063 -1.982 -4.726 1.00 31.53 296 GLU A C 1
ATOM 2380 O O . GLU A 1 296 ? 9.976 -2.432 -3.988 1.00 31.53 296 GLU A O 1
#

Secondary structure (DSSP, 8-state):
-HHHHHHHHHHHHHHHHHHHHHHHHHHHHHHHHHHHHHHHHHHHHHHHTB-HHHHHHHS---B-HHHHHHHHHHHHHHHHTTS---EEEEEEEEETTTTEEEEEEEEEEEEEEETTEEEEEEEEEEEEEE---TTTTS-S-SS-EETTEEEEEEEEEEEEEE--EESSSEEEEEEEEPPPGGG-STTEEEEEEEEEEEEEE---HHHHHHHHHHHHHHBS--SSS-----TTT-S--TTTEE--EEEEEEEEEE--SHHHHHH-SEEEEEEEEE-SEEE-EEEEEEEEEEEE----

Foldseek 3Di:
DVVVVVVVVVVLVVVLVVLVVVVVVLLVVVQVVVQVQLVVLQVVLQVQQWPPVCCLVPVATFGDQVSSVVSSVVSSCVVCVPVPWDKDKDWDDAGRVQGKTKIKIKTWSDWGDRPHDTDIDIDMDIDIDTDDDPQPPPDPDDPADRRNFGWDKDKDKDKAKAKDFDQAQKDKDKFAWADPPVQPDPFKAPKFFPDKDWPFFDQDQVVVLVNLVCVVVTTLDRPDPDPDPPVPDDPDGSVFAWRDKDWPDKDKDADDDPVRVVRHRIMIITIIGDHGTITIIMMMIMIIIIGGDPPD

Radius of gyration: 33.49 Å; chains: 1; bounding box: 81×55×92 Å